Protein AF-A0A519WBT2-F1 (afdb_monomer_lite)

Secondary structure (DSSP, 8-state):
--SS--HHHHHHHHHHHHHHHHHHHHHHHHHHHHHHHHHHHHHHHHTTT---HHHHHHHHHHHHHHHHHHHHHHHGGGGTSHHHHHHHHTSSS-HHHHHHHHHIIIIIIHHHHHHHHHHHHHHHHHHH-HHHHHH--S---SSSS-HHHHHHHHHHHHHHHHHHHHH-SS-HHHHHHHHHHHHHHH-

Structure (mmCIF, N/CA/C/O backbone):
data_AF-A0A519WBT2-F1
#
_entry.id   AF-A0A519WBT2-F1
#
loop_
_atom_site.group_PDB
_atom_site.id
_atom_site.type_symbol
_atom_site.label_atom_id
_atom_site.label_alt_id
_atom_site.label_comp_id
_atom_site.label_asym_id
_atom_site.label_entity_id
_atom_site.label_seq_id
_atom_site.pdbx_PDB_ins_code
_atom_site.Cartn_x
_atom_site.Cartn_y
_atom_site.Cartn_z
_atom_site.occupancy
_atom_site.B_iso_or_equiv
_atom_site.auth_seq_id
_atom_site.auth_comp_id
_atom_site.auth_asym_id
_atom_site.auth_atom_id
_atom_site.pdbx_PDB_model_num
ATOM 1 N N . MET A 1 1 ? -21.262 13.613 25.795 1.00 47.75 1 MET A N 1
ATOM 2 C CA . MET A 1 1 ? -20.120 12.669 25.827 1.00 47.75 1 MET A CA 1
ATOM 3 C C . MET A 1 1 ? -19.983 12.023 24.457 1.00 47.75 1 MET A C 1
ATOM 5 O O . MET A 1 1 ? -20.901 11.330 24.039 1.00 47.75 1 MET A O 1
ATOM 9 N N . ASN A 1 2 ? -18.891 12.284 23.730 1.00 55.78 2 ASN A N 1
ATOM 10 C CA . ASN A 1 2 ? -18.659 11.648 22.429 1.00 55.78 2 ASN A CA 1
ATOM 11 C C . ASN A 1 2 ? -18.208 10.194 22.631 1.00 55.78 2 ASN A C 1
ATOM 13 O O . ASN A 1 2 ? -17.032 9.909 22.859 1.00 55.78 2 ASN A O 1
ATOM 17 N N . ASN A 1 3 ? -19.159 9.266 22.551 1.00 73.12 3 ASN A N 1
ATOM 18 C CA . ASN A 1 3 ? -18.886 7.833 22.690 1.00 73.12 3 ASN A CA 1
ATOM 19 C C . ASN A 1 3 ? -18.328 7.205 21.402 1.00 73.12 3 ASN A C 1
ATOM 21 O O . ASN A 1 3 ? -17.732 6.134 21.456 1.00 73.12 3 ASN A O 1
ATOM 25 N N . VAL A 1 4 ? -18.475 7.878 20.256 1.00 77.38 4 VAL A N 1
ATOM 26 C CA . VAL A 1 4 ? -18.082 7.335 18.945 1.00 77.38 4 VAL A CA 1
ATOM 27 C C . VAL A 1 4 ? -16.622 7.643 18.613 1.00 77.38 4 VAL A C 1
ATOM 29 O O . VAL A 1 4 ? -15.870 6.736 18.258 1.00 77.38 4 VAL A O 1
ATOM 32 N N . PHE A 1 5 ? -16.200 8.900 18.764 1.00 85.00 5 PHE A N 1
ATOM 33 C CA . PHE A 1 5 ? -14.859 9.341 18.390 1.00 85.00 5 PHE A CA 1
ATOM 34 C C . PHE A 1 5 ? -14.342 10.444 19.309 1.00 85.00 5 PHE A C 1
ATOM 36 O O . PHE A 1 5 ? -15.032 11.425 19.593 1.00 85.00 5 PHE A O 1
ATOM 43 N N . SER A 1 6 ? -13.089 10.306 19.724 1.00 88.25 6 SER A N 1
ATOM 44 C CA . SER A 1 6 ? -12.326 11.360 20.372 1.00 88.25 6 SER A CA 1
ATOM 45 C C . SER A 1 6 ? -10.906 11.390 19.817 1.00 88.25 6 SER A C 1
ATOM 47 O O . SER A 1 6 ? -10.205 10.376 19.796 1.00 88.25 6 SER A O 1
ATOM 49 N N . LEU A 1 7 ? -10.457 12.577 19.411 1.00 86.31 7 LEU A N 1
ATOM 50 C CA . LEU A 1 7 ? -9.141 12.739 18.799 1.00 86.31 7 LEU A CA 1
ATOM 51 C C . LEU A 1 7 ? -8.012 12.337 19.759 1.00 86.31 7 LEU A C 1
ATOM 53 O O . LEU A 1 7 ? -7.062 11.685 19.346 1.00 86.31 7 LEU A O 1
ATOM 57 N N . ARG A 1 8 ? -8.146 12.656 21.054 1.00 88.25 8 ARG A N 1
ATOM 58 C CA . ARG A 1 8 ? -7.140 12.333 22.078 1.00 88.25 8 ARG A CA 1
ATOM 59 C C . ARG A 1 8 ? -6.951 10.825 22.276 1.00 88.25 8 ARG A C 1
ATOM 61 O O . ARG A 1 8 ? -5.812 10.375 22.326 1.00 88.25 8 ARG A O 1
ATOM 68 N N . ARG A 1 9 ? -8.034 10.040 22.385 1.00 88.12 9 ARG A N 1
ATOM 69 C CA . ARG A 1 9 ? -7.911 8.573 22.511 1.00 88.12 9 ARG A CA 1
ATOM 70 C C . ARG A 1 9 ? -7.393 7.964 21.218 1.00 88.12 9 ARG A C 1
ATOM 72 O O . ARG A 1 9 ? -6.546 7.079 21.261 1.00 88.12 9 ARG A O 1
ATOM 79 N N . PHE A 1 10 ? -7.868 8.468 20.080 1.00 89.69 10 PHE A N 1
ATOM 80 C CA . PHE A 1 10 ? -7.428 8.008 18.772 1.00 89.69 10 PHE A CA 1
ATOM 81 C C . PHE A 1 10 ? -5.919 8.204 18.565 1.00 89.69 10 PHE A C 1
ATOM 83 O O . PHE A 1 10 ? -5.243 7.260 18.172 1.00 89.69 10 PHE A O 1
ATOM 90 N N . THR A 1 11 ? -5.363 9.382 18.866 1.00 89.94 11 THR A N 1
ATOM 91 C CA . THR A 1 11 ? -3.921 9.630 18.693 1.00 89.94 11 THR A CA 1
ATOM 92 C C . THR A 1 11 ? -3.078 8.783 19.641 1.00 89.94 11 THR A C 1
ATOM 94 O O . THR A 1 11 ? -2.072 8.220 19.217 1.00 89.94 11 THR A O 1
ATOM 97 N N . GLN A 1 12 ? -3.509 8.618 20.895 1.00 90.56 12 GLN A N 1
ATOM 98 C CA . GLN A 1 12 ? -2.850 7.722 21.850 1.00 90.56 12 GLN A CA 1
ATOM 99 C C . GLN A 1 12 ? -2.864 6.266 21.367 1.00 90.56 12 GLN A C 1
ATOM 101 O O . GLN A 1 12 ? -1.834 5.592 21.413 1.00 90.56 12 GLN A O 1
ATOM 106 N N . LEU A 1 13 ? -4.007 5.795 20.858 1.00 89.88 13 LEU A N 1
ATOM 107 C CA . LEU A 1 13 ? -4.144 4.460 20.281 1.00 89.88 13 LEU A CA 1
ATOM 108 C C . LEU A 1 13 ? -3.258 4.294 19.044 1.00 89.88 13 LEU A C 1
ATOM 110 O O . LEU A 1 13 ? -2.578 3.279 18.922 1.00 89.88 13 LEU A O 1
ATOM 114 N N . PHE A 1 14 ? -3.243 5.288 18.152 1.00 90.50 14 PHE A N 1
ATOM 115 C CA . PHE A 1 14 ? -2.423 5.283 16.946 1.00 90.50 14 PHE A CA 1
ATOM 116 C C . PHE A 1 14 ? -0.943 5.150 17.306 1.00 90.50 14 PHE A C 1
ATOM 118 O O . PHE A 1 14 ? -0.317 4.191 16.873 1.00 90.50 14 PHE A O 1
ATOM 125 N N . VAL A 1 15 ? -0.418 6.025 18.173 1.00 91.56 15 VAL A N 1
ATOM 126 C CA . VAL A 1 15 ? 0.988 5.995 18.614 1.00 91.56 15 VAL A CA 1
ATOM 127 C C . VAL A 1 15 ? 1.328 4.679 19.310 1.00 91.56 15 VAL A C 1
ATOM 129 O O . VAL A 1 15 ? 2.355 4.072 19.010 1.00 91.56 15 VAL A O 1
ATOM 132 N N . SER A 1 16 ? 0.464 4.199 20.207 1.00 89.56 16 SER A N 1
ATOM 133 C CA . SER A 1 16 ? 0.666 2.917 20.890 1.00 89.56 16 SER A CA 1
ATOM 134 C C . SER A 1 16 ? 0.745 1.755 19.894 1.00 89.56 16 SER A C 1
ATOM 136 O O . SER A 1 16 ? 1.665 0.938 19.962 1.00 89.56 16 SER A O 1
ATOM 138 N N . HIS A 1 17 ? -0.165 1.719 18.919 1.00 89.06 17 HIS A N 1
ATOM 139 C CA . HIS A 1 17 ? -0.174 0.712 17.865 1.00 89.06 17 HIS A CA 1
ATOM 140 C C . HIS A 1 17 ? 1.072 0.799 16.971 1.00 89.06 17 HIS A C 1
ATOM 142 O O . HIS A 1 17 ? 1.648 -0.240 16.634 1.00 89.06 17 HIS A O 1
ATOM 148 N N . SER A 1 18 ? 1.525 2.014 16.631 1.00 88.75 18 SER A N 1
ATOM 149 C CA . SER A 1 18 ? 2.771 2.246 15.892 1.00 88.75 18 SER A CA 1
ATOM 150 C C . SER A 1 18 ? 3.968 1.672 16.644 1.00 88.75 18 SER A C 1
ATOM 152 O O . SER A 1 18 ? 4.707 0.861 16.096 1.00 88.75 18 SER A O 1
ATOM 154 N N . VAL A 1 19 ? 4.149 2.057 17.909 1.00 89.56 19 VAL A N 1
ATOM 155 C CA . VAL A 1 19 ? 5.307 1.667 18.728 1.00 89.56 19 VAL A CA 1
ATOM 156 C C . VAL A 1 19 ? 5.316 0.164 19.010 1.00 89.56 19 VAL A C 1
ATOM 158 O O . VAL A 1 19 ? 6.382 -0.444 19.061 1.00 89.56 19 VAL A O 1
ATOM 161 N N . ALA A 1 20 ? 4.149 -0.467 19.129 1.00 87.50 20 ALA A N 1
ATOM 162 C CA . ALA A 1 20 ? 4.065 -1.911 19.311 1.00 87.50 20 ALA A CA 1
ATOM 163 C C . ALA A 1 20 ? 4.457 -2.701 18.046 1.00 87.50 20 ALA A C 1
ATOM 165 O O . ALA A 1 20 ? 5.060 -3.767 18.155 1.00 87.50 20 ALA A O 1
ATOM 166 N N . ASN A 1 21 ? 4.136 -2.193 16.848 1.00 87.62 21 ASN A N 1
ATOM 167 C CA . ASN A 1 21 ? 4.229 -2.967 15.602 1.00 87.62 21 ASN A CA 1
ATOM 168 C C . ASN A 1 21 ? 5.267 -2.450 14.589 1.00 87.62 21 ASN A C 1
ATOM 170 O O . ASN A 1 21 ? 5.466 -3.091 13.556 1.00 87.62 21 ASN A O 1
ATOM 174 N N . TYR A 1 22 ? 5.970 -1.342 14.862 1.00 88.38 22 TYR A N 1
ATOM 175 C CA . TYR A 1 22 ? 6.875 -0.720 13.882 1.00 88.38 22 TYR A CA 1
ATOM 176 C C . TYR A 1 22 ? 7.950 -1.681 13.357 1.00 88.38 22 TYR A C 1
ATOM 178 O O . TYR A 1 22 ? 8.231 -1.673 12.163 1.00 88.38 22 TYR A O 1
ATOM 186 N N . ARG A 1 23 ? 8.521 -2.547 14.212 1.00 88.31 23 ARG A N 1
ATOM 187 C CA . ARG A 1 23 ? 9.545 -3.524 13.794 1.00 88.31 23 ARG A CA 1
ATOM 188 C C . ARG A 1 23 ? 8.994 -4.505 12.770 1.00 88.31 23 ARG A C 1
ATOM 190 O O . ARG A 1 23 ? 9.627 -4.741 11.748 1.00 88.31 23 ARG A O 1
ATOM 197 N N . MET A 1 24 ? 7.800 -5.036 13.027 1.00 87.44 24 MET A N 1
ATOM 198 C CA . MET A 1 24 ? 7.126 -5.957 12.115 1.00 87.44 24 MET A CA 1
ATOM 199 C C . MET A 1 24 ? 6.799 -5.268 10.786 1.00 87.44 24 MET A C 1
ATOM 201 O O . MET A 1 24 ? 7.000 -5.861 9.727 1.00 87.44 24 MET A O 1
ATOM 205 N N . TYR A 1 25 ? 6.338 -4.015 10.826 1.00 89.62 25 TYR A N 1
ATOM 206 C CA . TYR A 1 25 ? 6.032 -3.245 9.619 1.00 89.62 25 TYR A CA 1
ATOM 207 C C . TYR A 1 25 ? 7.274 -2.926 8.798 1.00 89.62 25 TYR A C 1
ATOM 209 O O . TYR A 1 25 ? 7.251 -3.128 7.588 1.00 89.62 25 TYR A O 1
ATOM 217 N N . LEU A 1 26 ? 8.369 -2.516 9.439 1.00 89.44 26 LEU A N 1
ATOM 218 C CA . LEU A 1 26 ? 9.639 -2.277 8.760 1.00 89.44 26 LEU A CA 1
ATOM 219 C C . LEU A 1 26 ? 10.191 -3.559 8.138 1.00 89.44 26 LEU A C 1
ATOM 221 O O . LEU A 1 26 ? 10.539 -3.546 6.966 1.00 89.44 26 LEU A O 1
ATOM 225 N N . MET A 1 27 ? 10.198 -4.678 8.869 1.00 89.75 27 MET A N 1
ATOM 226 C CA . MET A 1 27 ? 10.636 -5.970 8.325 1.00 89.75 27 MET A CA 1
ATOM 227 C C . MET A 1 27 ? 9.793 -6.389 7.117 1.00 89.75 27 MET A C 1
ATOM 229 O O . MET A 1 27 ? 10.339 -6.748 6.077 1.00 89.75 27 MET A O 1
ATOM 233 N N . SER A 1 28 ? 8.465 -6.294 7.228 1.00 89.12 28 SER A N 1
ATOM 234 C CA . SER A 1 28 ? 7.547 -6.648 6.136 1.00 89.12 28 SER A CA 1
ATOM 235 C C . SER A 1 28 ? 7.756 -5.751 4.915 1.00 89.12 28 SER A C 1
ATOM 237 O O . SER A 1 28 ? 7.779 -6.235 3.785 1.00 89.12 28 SER A O 1
ATOM 239 N N . PHE A 1 29 ? 7.956 -4.450 5.139 1.00 91.00 29 PHE A N 1
ATOM 240 C CA . PHE A 1 29 ? 8.248 -3.488 4.084 1.00 91.00 29 PHE A CA 1
ATOM 241 C C . PHE A 1 29 ? 9.596 -3.773 3.412 1.00 91.00 29 PHE A C 1
ATOM 243 O O . PHE A 1 29 ? 9.663 -3.811 2.187 1.00 91.00 29 PHE A O 1
ATOM 250 N N . SER A 1 30 ? 10.652 -4.049 4.181 1.00 92.25 30 SER A N 1
ATOM 251 C CA . SER A 1 30 ? 11.969 -4.411 3.648 1.00 92.25 30 SER A CA 1
ATOM 252 C C . SER A 1 30 ? 11.922 -5.684 2.805 1.00 92.25 30 SER A C 1
ATOM 254 O O . SER A 1 30 ? 12.518 -5.718 1.733 1.00 92.25 30 SER A O 1
ATOM 256 N N . VAL A 1 31 ? 11.182 -6.708 3.242 1.00 93.69 31 VAL A N 1
ATOM 257 C CA . VAL A 1 31 ? 10.988 -7.939 2.458 1.00 93.69 31 VAL A CA 1
ATOM 258 C C . VAL A 1 31 ? 10.249 -7.638 1.154 1.00 93.69 31 VAL A C 1
ATOM 260 O O . VAL A 1 31 ? 10.688 -8.080 0.095 1.00 93.69 31 VAL A O 1
ATOM 263 N N . LEU A 1 32 ? 9.174 -6.845 1.202 1.00 93.44 32 LEU A N 1
ATOM 264 C CA . LEU A 1 32 ? 8.422 -6.451 0.008 1.00 93.44 32 LEU A CA 1
ATOM 265 C C . LEU A 1 32 ? 9.298 -5.676 -0.990 1.00 93.44 32 LEU A C 1
ATOM 267 O O . LEU A 1 32 ? 9.274 -5.972 -2.183 1.00 93.44 32 LEU A O 1
ATOM 271 N N . MET A 1 33 ? 10.096 -4.720 -0.504 1.00 95.00 33 MET A N 1
ATOM 272 C CA . MET A 1 33 ? 11.044 -3.964 -1.327 1.00 95.00 33 MET A CA 1
ATOM 273 C C . MET A 1 33 ? 12.153 -4.857 -1.891 1.00 95.00 33 MET A C 1
ATOM 275 O O . MET A 1 33 ? 12.522 -4.702 -3.050 1.00 95.00 33 MET A O 1
ATOM 279 N N . GL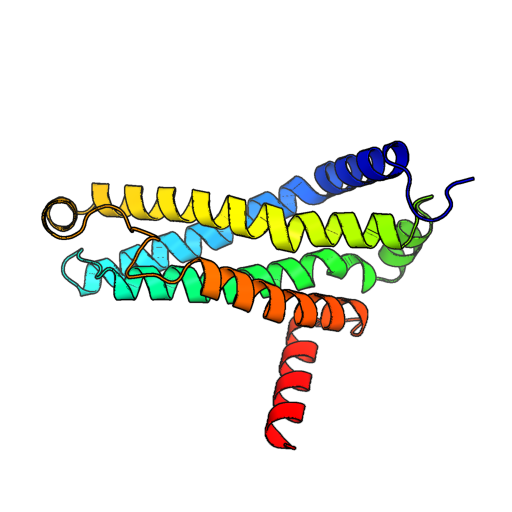Y A 1 34 ? 12.650 -5.822 -1.114 1.00 93.50 34 GLY A N 1
ATOM 280 C CA . GLY A 1 34 ? 13.639 -6.796 -1.575 1.00 93.50 34 GLY A CA 1
ATOM 281 C C . GLY A 1 34 ? 13.103 -7.683 -2.699 1.00 93.50 34 GLY A C 1
ATOM 282 O O . GLY A 1 34 ? 13.768 -7.844 -3.719 1.00 93.50 34 GLY A O 1
ATOM 283 N N . ILE A 1 35 ? 11.877 -8.199 -2.556 1.00 94.38 35 ILE A N 1
ATOM 284 C CA . ILE A 1 35 ? 11.201 -8.980 -3.604 1.00 94.38 35 ILE A CA 1
ATOM 285 C C . ILE A 1 35 ? 10.998 -8.129 -4.862 1.00 94.38 35 ILE A C 1
ATOM 287 O O . ILE A 1 35 ? 11.275 -8.600 -5.964 1.00 94.38 35 ILE A O 1
ATOM 291 N N . LEU A 1 36 ? 10.554 -6.877 -4.705 1.00 94.19 36 LEU A N 1
ATOM 292 C CA . LEU A 1 36 ? 10.387 -5.940 -5.816 1.00 94.19 36 LEU A CA 1
ATOM 293 C C . LEU A 1 36 ? 11.717 -5.701 -6.547 1.00 94.19 36 LEU A C 1
ATOM 295 O O . LEU A 1 36 ? 11.780 -5.864 -7.763 1.00 94.19 36 LEU A O 1
ATOM 299 N N . PHE A 1 37 ? 12.778 -5.363 -5.810 1.00 93.81 37 PHE A N 1
ATOM 300 C CA . PHE A 1 37 ? 14.103 -5.091 -6.364 1.00 93.81 37 PHE A CA 1
ATOM 301 C C . PHE A 1 37 ? 14.666 -6.306 -7.105 1.00 93.81 37 PHE A C 1
ATOM 303 O O . PHE A 1 37 ? 15.029 -6.200 -8.274 1.00 93.81 37 PHE A O 1
ATOM 310 N N . LEU A 1 38 ? 14.681 -7.479 -6.465 1.00 93.94 38 LEU A N 1
ATOM 311 C CA . LEU A 1 38 ? 15.193 -8.705 -7.079 1.00 93.94 38 LEU A CA 1
ATOM 312 C C . LEU A 1 38 ? 14.368 -9.118 -8.302 1.00 93.94 38 LEU A C 1
ATOM 314 O O . LEU A 1 38 ? 14.942 -9.478 -9.329 1.00 93.94 38 LEU A O 1
ATOM 318 N N . GLY A 1 39 ? 13.037 -9.027 -8.219 1.00 92.19 39 GLY A N 1
ATOM 319 C CA . GLY A 1 39 ? 12.142 -9.350 -9.329 1.00 92.19 39 GLY A CA 1
ATOM 320 C C . GLY A 1 39 ? 12.365 -8.445 -10.539 1.00 92.19 39 GLY A C 1
ATOM 321 O O . GLY A 1 39 ? 12.441 -8.928 -11.669 1.00 92.19 39 GLY A O 1
ATOM 322 N N . MET A 1 40 ? 12.546 -7.145 -10.306 1.00 90.50 40 MET A N 1
ATOM 323 C CA . MET A 1 40 ? 12.839 -6.188 -11.368 1.00 90.50 40 MET A CA 1
ATOM 324 C C . MET A 1 40 ? 14.235 -6.378 -11.963 1.00 90.50 40 MET A C 1
ATOM 326 O O . MET A 1 40 ? 14.369 -6.400 -13.183 1.00 90.50 40 MET A O 1
ATOM 330 N N . VAL A 1 41 ? 15.270 -6.569 -11.140 1.00 90.88 41 VAL A N 1
ATOM 331 C CA . VAL A 1 41 ? 16.637 -6.825 -11.628 1.00 90.88 41 VAL A CA 1
ATOM 332 C C . VAL A 1 41 ? 16.686 -8.105 -12.463 1.00 90.88 41 VAL A C 1
ATOM 334 O O . VAL A 1 41 ? 17.297 -8.117 -13.532 1.00 90.88 41 VAL A O 1
ATOM 337 N N . TYR A 1 42 ? 16.003 -9.164 -12.023 1.00 91.38 42 TYR A N 1
ATOM 338 C CA . TYR A 1 42 ? 15.890 -10.408 -12.780 1.00 91.38 42 TYR A CA 1
ATOM 339 C C . TYR A 1 42 ? 15.159 -10.207 -14.116 1.00 91.38 42 TYR A C 1
ATOM 341 O O . TYR A 1 42 ? 15.646 -10.631 -15.160 1.00 91.38 42 TYR A O 1
ATOM 349 N N . ALA A 1 43 ? 14.025 -9.504 -14.125 1.00 89.88 43 ALA A N 1
ATOM 350 C CA . ALA A 1 43 ? 13.309 -9.214 -15.367 1.00 89.88 43 ALA A CA 1
ATOM 351 C C . ALA A 1 43 ? 14.128 -8.334 -16.329 1.00 89.88 43 ALA A C 1
ATOM 353 O O . ALA A 1 43 ? 14.079 -8.525 -17.546 1.00 89.88 43 ALA A O 1
ATOM 354 N N . ALA A 1 44 ? 14.904 -7.389 -15.794 1.00 87.88 44 ALA A N 1
ATOM 355 C CA . ALA A 1 44 ? 15.792 -6.545 -16.578 1.00 87.88 44 ALA A CA 1
ATOM 356 C C . ALA A 1 44 ? 16.946 -7.351 -17.187 1.00 87.88 44 ALA A C 1
ATOM 358 O O . ALA A 1 44 ? 17.267 -7.150 -18.357 1.00 87.88 44 ALA A O 1
ATOM 359 N N . SER A 1 45 ? 17.559 -8.278 -16.444 1.00 86.81 45 SER A N 1
ATOM 360 C CA . SER A 1 45 ? 18.721 -9.042 -16.924 1.00 86.81 45 SER A CA 1
ATOM 361 C C . SER A 1 45 ? 18.395 -9.898 -18.154 1.00 86.81 45 SER A C 1
ATOM 363 O O . SER A 1 45 ? 19.194 -9.952 -19.089 1.00 86.81 45 SER A O 1
ATOM 365 N N . LEU A 1 46 ? 17.184 -10.463 -18.217 1.00 86.94 46 LEU A N 1
ATOM 366 C CA . LEU A 1 46 ? 16.679 -11.203 -19.382 1.00 86.94 46 LEU A CA 1
ATOM 367 C C . LEU A 1 46 ? 16.517 -10.322 -20.631 1.00 86.94 46 LEU A C 1
ATOM 369 O O . LEU A 1 46 ? 16.604 -10.804 -21.756 1.00 86.94 46 LEU A O 1
ATOM 373 N N . ASN A 1 47 ? 16.322 -9.018 -20.439 1.00 82.88 47 ASN A N 1
ATOM 374 C CA . ASN A 1 47 ? 16.029 -8.047 -21.487 1.00 82.88 47 ASN A CA 1
ATOM 375 C C . ASN A 1 47 ? 17.191 -7.059 -21.695 1.00 82.88 47 ASN A C 1
ATOM 377 O O . ASN A 1 47 ? 16.974 -5.877 -21.946 1.00 82.88 47 ASN A O 1
ATOM 381 N N . LYS A 1 48 ? 18.448 -7.521 -21.572 1.00 80.88 48 LYS A N 1
ATOM 382 C CA . LYS A 1 48 ? 19.668 -6.691 -21.726 1.00 80.88 48 LYS A CA 1
ATOM 383 C C . LYS A 1 48 ? 19.683 -5.448 -20.817 1.00 80.88 48 LYS A C 1
ATOM 385 O O . LYS A 1 48 ? 20.155 -4.386 -21.221 1.00 80.88 48 LYS A O 1
ATOM 390 N N . PHE A 1 49 ? 19.181 -5.592 -19.593 1.00 78.38 49 PHE A N 1
ATOM 391 C CA . PHE A 1 49 ? 19.006 -4.524 -18.601 1.00 78.38 49 PHE A CA 1
ATOM 392 C C . PHE A 1 49 ? 18.080 -3.389 -19.052 1.00 78.38 49 PHE A C 1
ATOM 394 O O . PHE A 1 49 ? 18.226 -2.249 -18.621 1.00 78.38 49 PHE A O 1
ATOM 401 N N . TYR A 1 50 ? 17.105 -3.707 -19.902 1.00 78.44 50 TYR A N 1
ATOM 402 C CA . TYR A 1 50 ? 16.016 -2.816 -20.267 1.00 78.44 50 TYR A CA 1
ATOM 403 C C . TYR A 1 50 ? 14.694 -3.360 -19.722 1.00 78.44 50 TYR A C 1
ATOM 405 O O . TYR A 1 50 ? 14.385 -4.541 -19.849 1.00 78.44 50 TYR A O 1
ATOM 413 N N . LEU A 1 51 ? 13.896 -2.483 -19.118 1.00 81.50 51 LEU A N 1
ATOM 414 C CA . LEU A 1 51 ? 12.556 -2.797 -18.634 1.00 81.50 51 LEU A CA 1
ATOM 415 C C . LEU A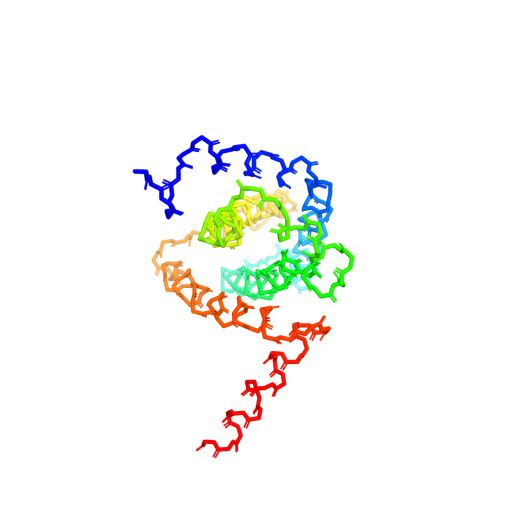 1 51 ? 11.578 -1.855 -19.318 1.00 81.50 51 LEU A C 1
ATOM 417 O O . LEU A 1 51 ? 11.658 -0.641 -19.136 1.00 81.50 51 LEU A O 1
ATOM 421 N N . SER A 1 52 ? 10.644 -2.418 -20.081 1.00 82.88 52 SER A N 1
ATOM 422 C CA . SER A 1 52 ? 9.574 -1.624 -20.676 1.00 82.88 52 SER A CA 1
ATOM 423 C C . SER A 1 52 ? 8.700 -0.998 -19.581 1.00 82.88 52 SER A C 1
ATOM 425 O O . SER A 1 52 ? 8.508 -1.592 -18.513 1.00 82.88 52 SER A O 1
ATOM 427 N N . GLY A 1 53 ? 8.109 0.169 -19.858 1.00 82.75 53 GLY A N 1
ATOM 428 C CA . GLY A 1 53 ? 7.162 0.807 -18.935 1.00 82.75 53 GLY A CA 1
ATOM 429 C C . GLY A 1 53 ? 6.010 -0.127 -18.547 1.00 82.75 53 GLY A C 1
ATOM 430 O O . GLY A 1 53 ? 5.660 -0.223 -17.376 1.00 82.75 53 GLY A O 1
ATOM 431 N N . SER A 1 54 ? 5.508 -0.923 -19.499 1.00 84.12 54 SER A N 1
ATOM 432 C CA . SER A 1 54 ? 4.450 -1.913 -19.251 1.00 84.12 54 SER A CA 1
ATOM 433 C C . SER A 1 54 ? 4.841 -2.974 -18.214 1.00 84.12 54 SER A C 1
ATOM 435 O O . SER A 1 54 ? 4.047 -3.320 -17.339 1.00 84.12 54 SER A O 1
ATOM 437 N N . THR A 1 55 ? 6.089 -3.445 -18.242 1.00 86.56 55 THR A N 1
ATOM 438 C CA . THR A 1 55 ? 6.590 -4.431 -17.282 1.00 86.56 55 THR A CA 1
ATOM 439 C C . THR A 1 55 ? 6.734 -3.809 -15.893 1.00 86.56 55 THR A C 1
ATOM 441 O O . THR A 1 55 ? 6.332 -4.419 -14.904 1.00 86.56 55 THR A O 1
ATOM 444 N N . ARG A 1 56 ? 7.224 -2.564 -15.798 1.00 87.94 56 ARG A N 1
ATOM 445 C CA . ARG A 1 56 ? 7.299 -1.828 -14.522 1.00 87.94 56 ARG A CA 1
ATOM 446 C C . ARG A 1 56 ? 5.903 -1.591 -13.925 1.00 87.94 56 ARG A C 1
ATOM 448 O O . ARG A 1 56 ? 5.695 -1.841 -12.738 1.00 87.94 56 ARG A O 1
ATOM 455 N N . HIS A 1 57 ? 4.930 -1.214 -14.760 1.00 88.62 57 HIS A N 1
ATOM 456 C CA . HIS A 1 57 ? 3.512 -1.070 -14.400 1.00 88.62 57 HIS A CA 1
ATOM 457 C C . HIS A 1 57 ? 2.923 -2.370 -13.835 1.00 88.62 57 HIS A C 1
ATOM 459 O O . HIS A 1 57 ? 2.183 -2.353 -12.845 1.00 88.62 57 HIS A O 1
ATOM 465 N N . MET A 1 58 ? 3.268 -3.504 -14.448 1.00 89.88 58 MET A N 1
ATOM 466 C CA . MET A 1 58 ? 2.829 -4.826 -14.012 1.00 89.88 58 MET A CA 1
ATOM 467 C C . MET A 1 58 ? 3.408 -5.187 -12.639 1.00 89.88 58 MET A C 1
ATOM 469 O O . MET A 1 58 ? 2.647 -5.565 -11.748 1.00 89.88 58 MET A O 1
ATOM 473 N N . PHE A 1 59 ? 4.717 -4.999 -12.430 1.00 91.62 59 PHE A N 1
ATOM 474 C CA . PHE A 1 59 ? 5.351 -5.223 -11.126 1.00 91.62 59 PHE A CA 1
ATOM 475 C C . PHE A 1 59 ? 4.738 -4.350 -10.029 1.00 91.62 59 PHE A C 1
ATOM 477 O O . PHE A 1 59 ? 4.414 -4.873 -8.963 1.00 91.62 59 PHE A O 1
ATOM 484 N N . PHE A 1 60 ? 4.520 -3.058 -10.305 1.00 91.56 60 PHE A N 1
ATOM 485 C CA . PHE A 1 60 ? 3.862 -2.142 -9.371 1.00 91.56 60 PHE A CA 1
ATOM 486 C C . PHE A 1 60 ? 2.479 -2.658 -8.961 1.00 91.56 60 PHE A C 1
ATOM 488 O O . PHE A 1 60 ? 2.165 -2.781 -7.781 1.00 91.56 60 PHE A O 1
ATOM 495 N N . THR A 1 61 ? 1.646 -2.992 -9.948 1.00 91.69 61 THR A N 1
ATOM 496 C CA . THR A 1 61 ? 0.243 -3.356 -9.713 1.00 91.69 61 THR A CA 1
ATOM 497 C C . THR A 1 61 ? 0.122 -4.676 -8.953 1.00 91.69 61 THR A C 1
ATOM 499 O O . THR A 1 61 ? -0.616 -4.758 -7.972 1.00 91.69 61 THR A O 1
ATOM 502 N N . ILE A 1 62 ? 0.869 -5.704 -9.370 1.00 91.75 62 ILE A N 1
ATOM 503 C CA . ILE A 1 62 ? 0.819 -7.031 -8.746 1.00 91.75 62 ILE A CA 1
ATOM 504 C C . ILE A 1 62 ? 1.278 -6.946 -7.291 1.00 91.75 62 ILE A C 1
ATOM 506 O O . ILE A 1 62 ? 0.574 -7.410 -6.395 1.00 91.75 62 ILE A O 1
ATOM 510 N N . LEU A 1 63 ? 2.432 -6.329 -7.030 1.00 92.94 63 LEU A N 1
ATOM 511 C CA . LEU A 1 63 ? 2.980 -6.266 -5.676 1.00 92.94 63 LEU A CA 1
ATOM 512 C C . LEU A 1 63 ? 2.189 -5.320 -4.768 1.00 92.94 63 LEU A C 1
ATOM 514 O O . LEU A 1 63 ? 2.060 -5.620 -3.583 1.00 92.94 63 LEU A O 1
ATOM 518 N N . LEU A 1 64 ? 1.594 -4.247 -5.300 1.00 92.75 64 LEU A N 1
ATOM 519 C CA . LEU A 1 64 ? 0.662 -3.412 -4.541 1.00 92.75 64 LEU A CA 1
ATOM 520 C C . LEU A 1 64 ? -0.561 -4.221 -4.087 1.00 92.75 64 LEU A C 1
ATOM 522 O O . LEU A 1 64 ? -0.921 -4.179 -2.911 1.00 92.75 64 LEU A O 1
ATOM 526 N N . PHE A 1 65 ? -1.194 -4.969 -4.996 1.00 90.25 65 PHE A N 1
ATOM 527 C CA . PHE A 1 65 ? -2.410 -5.722 -4.681 1.00 90.25 65 PHE A CA 1
ATOM 528 C C . PHE A 1 65 ? -2.128 -6.903 -3.753 1.00 90.25 65 PHE A C 1
ATOM 530 O O . PHE A 1 65 ? -2.763 -7.018 -2.706 1.00 90.25 65 PHE A O 1
ATOM 537 N N . PHE A 1 66 ? -1.152 -7.751 -4.086 1.00 88.56 66 PHE A N 1
ATOM 538 C CA . PHE A 1 66 ? -0.803 -8.901 -3.251 1.00 88.56 66 PHE A CA 1
ATOM 539 C C . PHE A 1 66 ? -0.195 -8.470 -1.917 1.00 88.56 66 PHE A C 1
ATOM 541 O O . PHE A 1 66 ? -0.641 -8.919 -0.861 1.00 88.56 66 PHE A O 1
ATOM 548 N N . GLY A 1 67 ? 0.790 -7.570 -1.948 1.00 88.88 67 GLY A N 1
ATOM 549 C CA . GLY A 1 67 ? 1.448 -7.066 -0.746 1.00 88.88 67 GLY A CA 1
ATOM 550 C C . GLY A 1 67 ? 0.475 -6.328 0.166 1.00 88.88 67 GLY A C 1
ATOM 551 O O . GLY A 1 67 ? 0.463 -6.567 1.371 1.00 88.88 67 GLY A O 1
ATOM 552 N N . GLY A 1 68 ? -0.398 -5.492 -0.397 1.00 88.38 68 GLY A N 1
ATOM 553 C CA . GLY A 1 68 ? -1.376 -4.746 0.386 1.00 88.38 68 GLY A CA 1
ATOM 554 C C . GLY A 1 68 ? -2.508 -5.613 0.936 1.00 88.38 68 GLY A C 1
ATOM 555 O O . GLY A 1 68 ? -2.917 -5.408 2.078 1.00 88.38 68 GLY A O 1
ATOM 556 N N . ALA A 1 69 ? -2.967 -6.637 0.209 1.00 86.31 69 ALA A N 1
ATOM 557 C CA . ALA A 1 69 ? -3.930 -7.604 0.741 1.00 86.31 69 ALA A CA 1
ATOM 558 C C . ALA A 1 69 ? -3.331 -8.433 1.895 1.00 86.31 69 ALA A C 1
ATOM 560 O O . ALA A 1 69 ? -3.967 -8.605 2.942 1.00 86.31 69 ALA A O 1
ATOM 561 N N . LEU A 1 70 ? -2.082 -8.892 1.752 1.00 85.56 70 LEU A N 1
ATOM 562 C CA . LEU A 1 70 ? -1.358 -9.588 2.822 1.00 85.56 70 LEU A CA 1
ATOM 563 C C . LEU A 1 70 ? -1.133 -8.680 4.036 1.00 85.56 70 LEU A C 1
ATOM 565 O O . LEU A 1 70 ? -1.382 -9.091 5.167 1.00 85.56 70 LEU A O 1
ATOM 569 N N . PHE A 1 71 ? -0.739 -7.427 3.817 1.00 88.00 71 PHE A N 1
ATOM 570 C CA . PHE A 1 71 ? -0.547 -6.458 4.893 1.00 88.00 71 PHE A CA 1
ATOM 571 C C . PHE A 1 71 ? -1.857 -6.156 5.638 1.00 88.00 71 PHE A C 1
ATOM 573 O O . PHE A 1 71 ? -1.896 -6.179 6.868 1.00 88.00 71 PHE A O 1
ATOM 580 N N . THR A 1 72 ? -2.953 -5.948 4.903 1.00 86.69 72 THR A N 1
ATOM 581 C CA . THR A 1 72 ? -4.279 -5.650 5.470 1.00 86.69 72 THR A CA 1
ATOM 582 C C . THR A 1 72 ? -4.802 -6.804 6.323 1.00 86.69 72 THR A C 1
ATOM 584 O O . THR A 1 72 ? -5.254 -6.594 7.448 1.00 86.69 72 THR A O 1
ATOM 587 N N . THR A 1 73 ? -4.687 -8.040 5.831 1.00 81.56 73 THR A N 1
ATOM 588 C CA . THR A 1 73 ? -5.066 -9.230 6.612 1.00 81.56 73 THR A CA 1
ATOM 589 C C . THR A 1 73 ? -4.137 -9.459 7.809 1.00 81.56 73 THR A C 1
ATOM 591 O O . THR A 1 73 ? -4.591 -9.896 8.868 1.00 81.56 73 THR A O 1
ATOM 594 N N . GLY A 1 74 ? -2.855 -9.110 7.678 1.00 79.88 74 GLY A N 1
ATOM 595 C CA . GLY A 1 74 ? -1.861 -9.168 8.747 1.00 79.88 74 GLY A CA 1
ATOM 596 C C . GLY A 1 74 ? -2.127 -8.190 9.894 1.00 79.88 74 GLY A C 1
ATOM 597 O O . GLY A 1 74 ? -1.933 -8.562 11.052 1.00 79.88 74 GLY A O 1
ATOM 598 N N . ILE A 1 75 ? -2.635 -6.983 9.615 1.00 82.81 75 ILE A N 1
ATOM 599 C CA . ILE A 1 75 ? -2.948 -5.983 10.652 1.00 82.81 75 ILE A CA 1
ATOM 600 C C . ILE A 1 75 ? -3.937 -6.533 11.679 1.00 82.81 75 ILE A C 1
ATOM 602 O O . ILE A 1 75 ? -3.725 -6.340 12.870 1.00 82.81 75 ILE A O 1
ATOM 606 N N . PHE A 1 76 ? -4.957 -7.280 11.257 1.00 75.75 76 PHE A N 1
ATOM 607 C CA . PHE A 1 76 ? -5.957 -7.863 12.158 1.00 75.75 76 PHE A CA 1
ATOM 608 C C . PHE A 1 76 ? -5.595 -9.260 12.680 1.00 75.75 76 PHE A C 1
ATOM 610 O O . PHE A 1 76 ? -6.368 -9.851 13.431 1.00 75.75 76 PHE A O 1
ATOM 617 N N . SER A 1 77 ? -4.413 -9.792 12.355 1.00 74.06 77 SER A N 1
ATOM 618 C CA . SER A 1 77 ? -3.995 -11.139 12.784 1.00 74.06 77 SER A CA 1
ATOM 619 C C . SER A 1 77 ? -3.989 -11.326 14.309 1.00 74.06 77 SER A C 1
ATOM 621 O O . SER A 1 77 ? -4.222 -12.428 14.808 1.00 74.06 77 SER A O 1
ATOM 623 N N . HIS A 1 78 ? -3.792 -10.245 15.070 1.00 73.19 78 HIS A N 1
ATOM 624 C CA . HIS A 1 78 ? -3.848 -10.256 16.532 1.00 73.19 78 HIS A CA 1
ATOM 625 C C . HIS A 1 78 ? -5.256 -10.537 17.089 1.00 73.19 78 HIS A C 1
ATOM 627 O O . HIS A 1 78 ? -5.363 -11.005 18.220 1.00 73.19 78 HIS A O 1
ATOM 633 N N . LEU A 1 79 ? -6.322 -10.319 16.308 1.00 73.25 79 LEU A N 1
ATOM 634 C CA . LEU A 1 79 ? -7.695 -10.680 16.685 1.00 73.25 79 LEU A CA 1
ATOM 635 C C . LEU A 1 79 ? -7.955 -12.193 16.602 1.00 73.25 79 LEU A C 1
ATOM 637 O O . LEU A 1 79 ? -8.883 -12.693 17.235 1.00 73.25 79 LEU A O 1
ATOM 641 N N . GLY A 1 80 ? -7.135 -12.939 15.855 1.00 70.44 80 GLY A N 1
ATOM 642 C CA . GLY A 1 80 ? -7.241 -14.397 15.758 1.00 70.44 80 GLY A CA 1
ATOM 643 C C . GLY A 1 80 ? -6.763 -15.141 17.012 1.00 70.44 80 GLY A C 1
ATOM 644 O O . GLY A 1 80 ? -7.218 -16.253 17.297 1.00 70.44 80 GLY A O 1
ATOM 645 N N . ASP A 1 81 ? -5.869 -14.528 17.793 1.00 78.62 81 ASP A N 1
ATOM 646 C CA . ASP A 1 81 ? -5.374 -15.067 19.061 1.00 78.62 81 ASP A CA 1
ATOM 647 C C . ASP A 1 81 ? -6.245 -14.569 20.218 1.00 78.62 81 ASP A C 1
ATOM 649 O O . ASP A 1 81 ? -6.257 -13.380 20.531 1.00 78.62 81 ASP A O 1
ATOM 653 N N . LYS A 1 82 ? -6.940 -15.491 20.899 1.00 77.44 82 LYS A N 1
ATOM 654 C CA . LYS A 1 82 ? -7.852 -15.166 22.008 1.00 77.44 82 LYS A CA 1
ATOM 655 C C . LYS A 1 82 ? -7.202 -14.269 23.066 1.00 77.44 82 LYS A C 1
ATOM 657 O O . LYS A 1 82 ? -7.861 -13.360 23.556 1.00 77.44 82 LYS A O 1
ATOM 662 N N . ARG A 1 83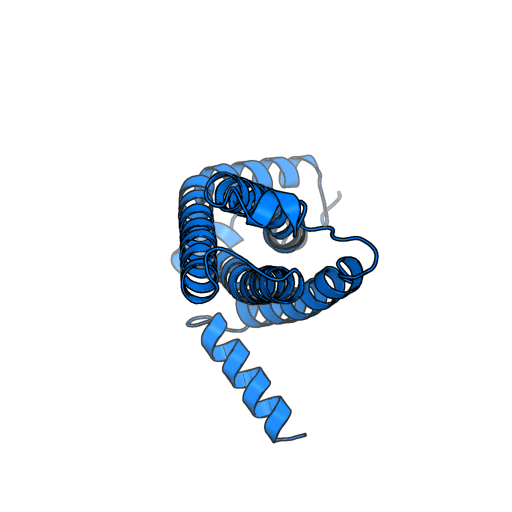 ? -5.933 -14.499 23.427 1.00 80.88 83 ARG A N 1
ATOM 663 C CA . ARG A 1 83 ? -5.271 -13.726 24.494 1.00 80.88 83 ARG A CA 1
ATOM 6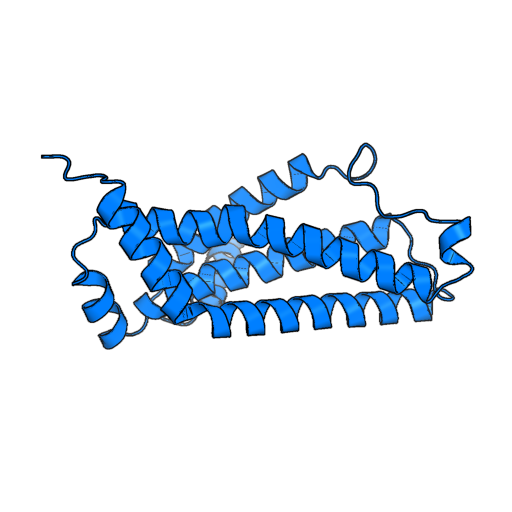64 C C . ARG A 1 83 ? -5.009 -12.287 24.055 1.00 80.88 83 ARG A C 1
ATOM 666 O O . ARG A 1 83 ? -5.311 -11.352 24.793 1.00 80.88 83 ARG A O 1
ATOM 673 N N . LYS A 1 84 ? -4.499 -12.111 22.833 1.00 81.56 84 LYS A N 1
ATOM 674 C CA . LYS A 1 84 ? -4.225 -10.789 22.246 1.00 81.56 84 LYS A CA 1
ATOM 675 C C . LYS A 1 84 ? -5.515 -10.036 21.931 1.00 81.56 84 LYS A C 1
ATOM 677 O O . LYS A 1 84 ? -5.590 -8.839 22.186 1.00 81.56 84 LYS A O 1
ATOM 682 N N . ALA A 1 85 ? -6.541 -10.742 21.462 1.00 80.69 85 ALA A N 1
ATOM 683 C CA . ALA A 1 85 ? -7.859 -10.185 21.201 1.00 80.69 85 ALA A CA 1
ATOM 684 C C . ALA A 1 85 ? -8.508 -9.641 22.481 1.00 80.69 85 ALA A C 1
ATOM 686 O O . ALA A 1 85 ? -8.986 -8.513 22.470 1.00 80.69 85 ALA A O 1
ATOM 687 N N . ILE A 1 86 ? -8.475 -10.384 23.596 1.00 82.25 86 ILE A N 1
ATOM 688 C CA . ILE A 1 86 ? -9.022 -9.908 24.880 1.00 82.25 86 ILE A CA 1
ATOM 689 C C . ILE A 1 86 ? -8.295 -8.635 25.331 1.00 82.25 86 ILE A C 1
ATOM 691 O O . ILE A 1 86 ? -8.947 -7.633 25.614 1.00 82.25 86 ILE A O 1
ATOM 695 N N . ALA A 1 87 ? -6.958 -8.632 25.322 1.00 84.12 87 ALA A N 1
ATOM 696 C CA . ALA A 1 87 ? -6.174 -7.449 25.683 1.00 84.12 87 ALA A CA 1
ATOM 697 C C . ALA A 1 87 ? -6.490 -6.238 24.783 1.00 84.12 87 ALA A C 1
ATOM 699 O O . ALA A 1 87 ? -6.679 -5.129 25.275 1.00 84.12 87 ALA A O 1
ATOM 700 N N . TYR A 1 88 ? -6.613 -6.456 23.471 1.00 83.25 88 TYR A N 1
ATOM 701 C CA . TYR A 1 88 ? -6.944 -5.411 22.503 1.00 83.25 88 TYR A CA 1
ATOM 702 C C . TYR A 1 88 ? -8.373 -4.872 22.672 1.00 83.25 88 TYR A C 1
ATOM 704 O O . TYR A 1 88 ? -8.618 -3.669 22.556 1.00 83.25 88 TYR A O 1
ATOM 712 N N . LEU A 1 89 ? -9.338 -5.740 22.977 1.00 83.62 89 LEU A N 1
ATOM 713 C CA . LEU A 1 89 ? -10.728 -5.351 23.208 1.00 83.62 89 LEU A CA 1
ATOM 714 C C . LEU A 1 89 ? -10.899 -4.581 24.523 1.00 83.62 89 LEU A C 1
ATOM 716 O O . LEU A 1 89 ? -11.693 -3.645 24.547 1.00 83.62 89 LEU A O 1
ATOM 720 N N . MET A 1 90 ? -10.100 -4.888 25.552 1.00 86.25 90 MET A N 1
ATOM 721 C CA . MET A 1 90 ? -10.093 -4.167 26.833 1.00 86.25 90 MET A CA 1
ATOM 722 C C . MET A 1 90 ? -9.489 -2.757 26.761 1.00 86.25 90 MET A C 1
ATOM 724 O O . MET A 1 90 ? -9.656 -1.981 27.700 1.00 86.25 90 MET A O 1
ATOM 728 N N . LEU A 1 91 ? -8.807 -2.392 25.667 1.00 84.19 91 LEU A N 1
ATOM 729 C CA . LEU A 1 91 ? -8.329 -1.020 25.488 1.00 84.19 91 LEU A CA 1
ATOM 730 C C . LEU A 1 91 ? -9.518 -0.042 25.507 1.00 84.19 91 LEU A C 1
ATOM 732 O O . LEU A 1 91 ? -10.471 -0.270 24.748 1.00 84.19 91 LEU A O 1
ATOM 736 N N . PRO A 1 92 ? -9.448 1.055 26.294 1.00 81.25 92 PRO A N 1
ATOM 737 C CA . PRO A 1 92 ? -10.518 2.039 26.450 1.00 81.25 92 PRO A CA 1
ATOM 738 C C . PRO A 1 92 ? -10.597 2.968 25.226 1.00 81.25 92 PRO A C 1
ATOM 740 O O . PRO A 1 92 ? -10.405 4.177 25.319 1.00 81.25 92 PRO A O 1
ATOM 743 N N . ALA A 1 93 ? -10.853 2.386 24.060 1.00 83.50 93 ALA A N 1
ATOM 744 C CA . ALA A 1 93 ? -11.044 3.059 22.783 1.00 83.50 93 ALA A CA 1
ATOM 745 C C . ALA A 1 93 ? -12.260 2.455 22.079 1.00 83.50 93 ALA A C 1
ATOM 747 O O . ALA A 1 93 ? -12.553 1.265 22.234 1.00 83.50 93 ALA A O 1
ATOM 748 N N . SER A 1 94 ? -12.972 3.269 21.304 1.00 85.94 94 SER A N 1
ATOM 749 C CA . SER A 1 94 ? -14.150 2.800 20.581 1.00 85.94 94 SER A CA 1
ATOM 750 C C . SER A 1 94 ? -13.756 1.802 19.485 1.00 85.94 94 SER A C 1
ATOM 752 O O . SER A 1 94 ? -12.650 1.841 18.939 1.00 85.94 94 SER A O 1
ATOM 754 N N . ASN A 1 95 ? -14.673 0.901 19.122 1.00 85.12 95 ASN A N 1
ATOM 755 C CA . ASN A 1 95 ? -14.450 -0.023 18.002 1.00 85.12 95 ASN A CA 1
ATOM 756 C C . ASN A 1 95 ? -14.206 0.731 16.684 1.00 85.12 95 ASN A C 1
ATOM 758 O O . ASN A 1 95 ? -13.436 0.271 15.844 1.00 85.12 95 ASN A O 1
ATOM 762 N N . PHE A 1 96 ? -14.813 1.913 16.533 1.00 85.38 96 PHE A N 1
ATOM 763 C CA . PHE A 1 96 ? -14.591 2.788 15.388 1.00 85.38 96 PHE A CA 1
ATOM 764 C C . PHE A 1 96 ? -13.166 3.352 15.365 1.00 85.38 96 PHE A C 1
ATOM 766 O O . PHE A 1 96 ? -12.503 3.265 14.338 1.00 85.38 96 PHE A O 1
ATOM 773 N N . GLU A 1 97 ? -12.654 3.857 16.494 1.00 88.31 97 GLU A N 1
ATOM 774 C CA . GLU A 1 97 ? -11.270 4.346 16.611 1.00 88.31 97 GLU A CA 1
ATOM 775 C C . GLU A 1 97 ? -10.262 3.231 16.261 1.00 88.31 97 GLU A C 1
ATOM 777 O O . GLU A 1 97 ? -9.314 3.462 15.511 1.00 88.31 97 GLU A O 1
ATOM 782 N N . LYS A 1 98 ? -10.513 2.002 16.733 1.00 87.94 98 LYS A N 1
ATOM 783 C CA . LYS A 1 98 ? -9.710 0.799 16.441 1.00 87.94 98 LYS A CA 1
ATOM 784 C C . LYS A 1 98 ? -9.694 0.446 14.950 1.00 87.94 98 LYS A C 1
ATOM 786 O O . LYS A 1 98 ? -8.622 0.239 14.377 1.00 87.94 98 LYS A O 1
ATOM 791 N N . LEU A 1 99 ? -10.866 0.432 14.311 1.00 88.00 99 LEU A N 1
ATOM 792 C CA . LEU A 1 99 ? -10.994 0.205 12.870 1.00 88.00 99 LEU A CA 1
ATOM 793 C C . LEU A 1 99 ? -10.288 1.304 12.064 1.00 88.00 99 LEU A C 1
ATOM 795 O O . LEU A 1 99 ? -9.595 1.003 11.096 1.00 88.00 99 LEU A O 1
ATOM 799 N N . LEU A 1 100 ? -10.428 2.564 12.481 1.00 89.44 100 LEU A N 1
ATOM 800 C CA . LEU A 1 100 ? -9.870 3.721 11.786 1.00 89.44 100 LEU A CA 1
ATOM 801 C C . LEU A 1 100 ? -8.334 3.702 11.791 1.00 89.44 100 LEU A C 1
ATOM 803 O O . LEU A 1 100 ? -7.725 3.990 10.763 1.00 89.44 100 LEU A O 1
ATOM 807 N N . VAL A 1 101 ? -7.698 3.281 12.894 1.00 90.62 101 VAL A N 1
ATOM 808 C CA . VAL A 1 101 ? -6.237 3.070 12.936 1.00 90.62 101 VAL A CA 1
ATOM 809 C C . VAL A 1 101 ? -5.813 2.040 11.889 1.00 90.62 101 VAL A C 1
ATOM 811 O O . VAL A 1 101 ? -4.939 2.322 11.068 1.00 90.62 101 VAL A O 1
ATOM 814 N N . ALA A 1 102 ? -6.444 0.864 11.883 1.00 88.25 102 ALA A N 1
ATOM 815 C CA . ALA A 1 102 ? -6.114 -0.190 10.930 1.00 88.25 102 ALA A CA 1
ATOM 816 C C . ALA A 1 102 ? -6.334 0.261 9.477 1.00 88.25 102 ALA A C 1
ATOM 818 O O . ALA A 1 102 ? -5.484 0.011 8.621 1.00 88.25 102 ALA A O 1
ATOM 819 N N . TRP A 1 103 ? -7.433 0.972 9.215 1.00 90.56 103 TRP A N 1
ATOM 820 C CA . TRP A 1 103 ? -7.788 1.511 7.905 1.00 90.56 103 TRP A CA 1
ATOM 821 C C . TRP A 1 103 ? -6.766 2.537 7.398 1.00 90.56 103 TRP A C 1
ATOM 823 O O . TRP A 1 103 ? -6.301 2.414 6.268 1.00 90.56 103 TRP A O 1
ATOM 833 N N . ILE A 1 104 ? -6.325 3.483 8.239 1.00 92.19 104 ILE A N 1
ATOM 834 C CA . ILE A 1 104 ? -5.277 4.454 7.872 1.00 92.19 104 ILE A CA 1
ATOM 835 C C . ILE A 1 104 ? -3.970 3.739 7.520 1.00 92.19 104 ILE A C 1
ATOM 837 O O . ILE A 1 104 ? -3.342 4.062 6.511 1.00 92.19 104 ILE A O 1
ATOM 841 N N . TYR A 1 105 ? -3.559 2.753 8.320 1.00 91.19 105 TYR A N 1
ATOM 842 C CA . TYR A 1 105 ? -2.320 2.020 8.066 1.00 91.19 105 TYR A CA 1
ATOM 843 C C . TYR A 1 105 ? -2.336 1.270 6.735 1.00 91.19 105 TYR A C 1
ATOM 845 O O . TYR A 1 105 ? -1.364 1.314 5.984 1.00 91.19 105 TYR A O 1
ATOM 853 N N . SER A 1 106 ? -3.435 0.581 6.448 1.00 91.00 106 SER A N 1
ATOM 854 C CA . SER A 1 106 ? -3.539 -0.314 5.294 1.00 91.00 106 SER A CA 1
ATOM 855 C C . SER A 1 106 ? -3.948 0.385 3.996 1.00 91.00 106 SER A C 1
ATOM 857 O O . SER A 1 106 ? -3.441 0.012 2.942 1.00 91.00 106 SER A O 1
ATOM 859 N N . LEU A 1 107 ? -4.820 1.396 4.047 1.00 90.19 107 LEU A N 1
ATOM 860 C CA . LEU A 1 107 ? -5.316 2.076 2.846 1.00 90.19 107 LEU A CA 1
ATOM 861 C C . LEU A 1 107 ? -4.551 3.358 2.505 1.00 90.19 107 LEU A C 1
ATOM 863 O O . LEU A 1 107 ? -4.509 3.734 1.341 1.00 90.19 107 LEU A O 1
ATOM 867 N N . ILE A 1 108 ? -3.956 4.044 3.484 1.00 92.31 108 ILE A N 1
ATOM 868 C CA . ILE A 1 108 ? -3.272 5.325 3.240 1.00 92.31 108 ILE A CA 1
ATOM 869 C C . ILE A 1 108 ? -1.761 5.154 3.353 1.00 92.31 108 ILE A C 1
ATOM 871 O O . ILE A 1 108 ? -1.036 5.385 2.387 1.00 92.31 108 ILE A O 1
ATOM 875 N N . ILE A 1 109 ? -1.276 4.724 4.520 1.00 93.25 109 ILE A N 1
ATOM 876 C CA . ILE A 1 109 ? 0.164 4.675 4.805 1.00 93.25 109 ILE A CA 1
ATOM 877 C C . ILE A 1 109 ? 0.861 3.634 3.923 1.00 93.25 109 ILE A C 1
ATOM 879 O O . ILE A 1 109 ? 1.896 3.935 3.332 1.00 93.25 109 ILE A O 1
ATOM 883 N N . PHE A 1 110 ? 0.296 2.430 3.801 1.00 92.56 110 PHE A N 1
ATOM 884 C CA . PHE A 1 110 ? 0.880 1.359 2.994 1.00 92.56 110 PHE A CA 1
ATOM 885 C C . PHE A 1 110 ? 1.080 1.739 1.515 1.00 92.56 110 PHE A C 1
ATOM 887 O O . PHE A 1 110 ? 2.227 1.693 1.068 1.00 92.56 110 PHE A O 1
ATOM 894 N N . PRO A 1 111 ? 0.048 2.141 0.740 1.00 92.31 111 PRO A N 1
ATOM 895 C CA . PRO A 1 111 ? 0.249 2.475 -0.670 1.00 92.31 111 PRO A CA 1
ATOM 896 C C . PRO A 1 111 ? 1.145 3.702 -0.858 1.00 92.31 111 PRO A C 1
ATOM 898 O O . PRO A 1 111 ? 1.902 3.747 -1.827 1.00 92.31 111 PRO A O 1
ATOM 901 N N . LEU A 1 112 ? 1.123 4.666 0.071 1.00 93.06 112 LEU A N 1
ATOM 902 C CA . LEU A 1 112 ? 2.023 5.818 0.034 1.00 93.06 112 LEU A CA 1
ATOM 903 C C . LEU A 1 112 ? 3.491 5.387 0.169 1.00 93.06 112 LEU A C 1
ATOM 905 O O . LEU A 1 112 ? 4.307 5.704 -0.695 1.00 93.06 112 LEU A O 1
ATOM 909 N N . LEU A 1 113 ? 3.821 4.623 1.216 1.00 94.19 113 LEU A N 1
ATOM 910 C CA . LEU A 1 113 ? 5.182 4.123 1.436 1.00 94.19 113 LEU A CA 1
ATOM 911 C C . LEU A 1 113 ? 5.630 3.172 0.327 1.00 94.19 113 LEU A C 1
ATOM 913 O O . LEU A 1 113 ? 6.780 3.232 -0.101 1.00 94.19 113 LEU A O 1
ATOM 917 N N . TYR A 1 114 ? 4.728 2.322 -0.164 1.00 94.06 114 TYR A N 1
ATOM 918 C CA . TYR A 1 114 ? 5.003 1.432 -1.285 1.00 94.06 114 TYR A CA 1
ATOM 919 C C . TYR A 1 114 ? 5.352 2.213 -2.555 1.00 94.06 114 TYR A C 1
ATOM 921 O O . TYR A 1 114 ? 6.327 1.884 -3.219 1.00 94.06 114 TYR A O 1
ATOM 929 N N . THR A 1 115 ? 4.609 3.279 -2.862 1.00 92.56 115 THR A N 1
ATOM 930 C CA . THR A 1 115 ? 4.864 4.115 -4.043 1.00 92.56 115 THR A CA 1
ATOM 931 C C . THR A 1 115 ? 6.219 4.812 -3.954 1.00 92.56 115 THR A C 1
ATOM 933 O O . THR A 1 115 ? 6.976 4.810 -4.921 1.00 92.56 115 THR A O 1
ATOM 936 N N . ILE A 1 116 ? 6.566 5.348 -2.779 1.00 93.69 116 ILE A N 1
ATOM 937 C CA . ILE A 1 116 ? 7.885 5.952 -2.537 1.00 93.69 116 ILE A CA 1
ATOM 938 C C . ILE A 1 116 ? 8.993 4.901 -2.686 1.00 93.69 116 ILE A C 1
ATOM 940 O O . ILE A 1 116 ? 9.970 5.128 -3.395 1.00 93.69 116 ILE A O 1
ATOM 944 N N . GLY A 1 117 ? 8.833 3.735 -2.056 1.00 93.94 117 GLY A N 1
ATOM 945 C CA . GLY A 1 117 ? 9.802 2.642 -2.136 1.00 93.94 117 GLY A CA 1
ATOM 946 C C . GLY A 1 117 ? 9.993 2.120 -3.561 1.00 93.94 117 GLY A C 1
ATOM 947 O O . GLY A 1 117 ? 11.118 1.861 -3.981 1.00 93.94 117 GLY A O 1
ATOM 948 N N . PHE A 1 118 ? 8.914 2.049 -4.336 1.00 93.69 118 PHE A N 1
ATOM 949 C CA . PHE A 1 118 ? 8.966 1.665 -5.739 1.00 93.69 118 PHE A CA 1
ATOM 950 C C . PHE A 1 118 ? 9.796 2.642 -6.573 1.00 93.69 118 PHE A C 1
ATOM 952 O O . PHE A 1 118 ? 10.641 2.202 -7.345 1.00 93.69 118 PHE A O 1
ATOM 959 N N . TYR A 1 119 ? 9.619 3.953 -6.388 1.00 91.56 119 TYR A N 1
ATOM 960 C CA . TYR A 1 119 ? 10.443 4.948 -7.079 1.00 91.56 119 TYR A CA 1
ATOM 961 C C . TYR A 1 119 ? 11.925 4.836 -6.729 1.00 91.56 119 TYR A C 1
ATOM 963 O O . TYR A 1 119 ? 12.772 4.995 -7.603 1.00 91.56 119 TYR A O 1
ATOM 971 N N . ILE A 1 120 ? 12.246 4.531 -5.469 1.00 93.12 120 ILE A N 1
ATOM 972 C CA . ILE A 1 120 ? 13.631 4.290 -5.048 1.00 93.12 120 ILE A CA 1
ATOM 973 C C . ILE A 1 120 ? 14.201 3.073 -5.788 1.00 93.12 120 ILE A C 1
ATOM 975 O O . ILE A 1 120 ? 15.314 3.136 -6.305 1.00 93.12 120 ILE A O 1
ATOM 979 N N . VAL A 1 121 ? 13.440 1.980 -5.880 1.00 92.44 121 VAL A N 1
ATOM 980 C CA . VAL A 1 121 ? 13.855 0.768 -6.602 1.00 92.44 121 VAL A CA 1
ATOM 981 C C . VAL A 1 121 ? 14.009 1.021 -8.107 1.00 92.44 121 VAL A C 1
ATOM 983 O O . VAL A 1 121 ? 15.004 0.587 -8.685 1.00 92.44 121 VAL A O 1
ATOM 986 N N . ASP A 1 122 ? 13.080 1.749 -8.732 1.00 89.50 122 ASP A N 1
ATOM 987 C CA . ASP A 1 122 ? 13.152 2.116 -10.155 1.00 89.50 122 ASP A CA 1
ATOM 988 C C . ASP A 1 122 ? 14.387 2.984 -10.435 1.00 89.50 122 ASP A C 1
ATOM 990 O O . ASP A 1 122 ? 15.148 2.715 -11.364 1.00 89.50 122 ASP A O 1
ATOM 994 N N . PHE A 1 123 ? 14.660 3.966 -9.569 1.00 88.50 123 PHE A N 1
ATOM 995 C CA . PHE A 1 123 ? 15.858 4.798 -9.656 1.00 88.50 123 PHE A CA 1
ATOM 996 C C . PHE A 1 123 ? 17.146 3.973 -9.531 1.00 88.50 123 PHE A C 1
ATOM 998 O O . PHE A 1 123 ? 18.049 4.114 -10.358 1.00 88.50 123 PHE A O 1
ATOM 1005 N N . LEU A 1 124 ? 17.225 3.071 -8.546 1.00 89.44 124 LEU A N 1
ATOM 1006 C CA . LEU A 1 124 ? 18.369 2.167 -8.388 1.00 89.44 124 LEU A CA 1
ATOM 1007 C C . LEU A 1 124 ? 18.575 1.310 -9.642 1.00 89.44 124 LEU A C 1
ATOM 1009 O O . LEU A 1 124 ? 19.697 1.204 -10.139 1.00 89.44 124 LEU A O 1
ATOM 1013 N N . LEU A 1 125 ? 17.503 0.759 -10.207 1.00 87.12 125 LEU A N 1
ATOM 1014 C CA . LEU A 1 125 ? 17.589 -0.038 -11.426 1.00 87.12 125 LEU A CA 1
ATOM 1015 C C . LEU A 1 125 ? 18.121 0.780 -12.610 1.00 87.12 125 LEU A C 1
ATOM 1017 O O . LEU A 1 125 ? 19.023 0.318 -13.308 1.00 87.12 125 LEU A O 1
ATOM 1021 N N . LEU A 1 126 ? 17.634 2.010 -12.793 1.00 84.62 126 LEU A N 1
ATOM 1022 C CA . LEU A 1 126 ? 18.106 2.913 -13.844 1.00 84.62 126 LEU A CA 1
ATOM 1023 C C . LEU A 1 126 ? 19.598 3.238 -13.703 1.00 84.62 126 LEU A C 1
ATOM 1025 O O . LEU A 1 126 ? 20.312 3.234 -14.705 1.00 84.62 126 LEU A O 1
ATOM 1029 N N . THR A 1 127 ? 20.092 3.451 -12.477 1.00 84.06 127 THR A N 1
ATOM 1030 C CA . THR A 1 127 ? 21.530 3.687 -12.242 1.00 84.06 127 THR A CA 1
ATOM 1031 C C . THR A 1 127 ? 22.408 2.488 -12.600 1.00 84.06 127 THR A C 1
ATOM 1033 O O . THR A 1 127 ? 23.542 2.668 -13.043 1.00 84.06 127 THR A O 1
ATOM 1036 N N . MET A 1 128 ? 21.888 1.264 -12.473 1.00 81.00 128 MET A N 1
ATOM 1037 C CA . MET A 1 128 ? 22.602 0.051 -12.881 1.00 81.00 128 MET A CA 1
ATOM 1038 C C . MET A 1 128 ? 22.641 -0.109 -14.409 1.00 81.00 128 MET A C 1
ATOM 1040 O O . MET A 1 128 ? 23.571 -0.705 -14.953 1.00 81.00 128 MET A O 1
ATOM 1044 N N . SER A 1 129 ? 21.660 0.444 -15.123 1.00 71.06 129 SER A N 1
ATOM 1045 C CA . SER A 1 129 ? 21.510 0.314 -16.571 1.00 71.06 129 SER A CA 1
ATOM 1046 C C . SER A 1 129 ? 21.774 1.636 -17.304 1.00 71.06 129 SER A C 1
ATOM 1048 O O . SER A 1 129 ? 20.842 2.363 -17.644 1.00 71.06 129 SER A O 1
ATOM 1050 N N . LYS A 1 130 ? 23.038 1.922 -17.658 1.00 64.38 130 LYS A N 1
ATOM 1051 C CA . LYS A 1 130 ? 23.402 3.121 -18.454 1.00 64.38 130 LYS A CA 1
ATOM 1052 C C . LYS A 1 130 ? 22.591 3.274 -19.755 1.00 64.38 130 LYS A C 1
ATOM 1054 O O . LYS A 1 130 ? 22.321 4.390 -20.168 1.00 64.38 130 LYS A O 1
ATOM 1059 N N . ARG A 1 131 ? 22.173 2.163 -20.382 1.00 57.81 131 ARG A N 1
ATOM 1060 C CA . ARG A 1 131 ? 21.324 2.157 -21.592 1.00 57.81 131 ARG A CA 1
ATOM 1061 C C . ARG A 1 131 ? 19.835 2.389 -21.329 1.00 57.81 131 ARG A C 1
ATOM 1063 O O . ARG A 1 131 ? 19.153 2.885 -22.218 1.00 57.81 131 ARG A O 1
ATOM 1070 N N . ALA A 1 132 ? 19.311 2.017 -20.158 1.00 57.59 132 ALA A N 1
ATOM 1071 C CA . ALA A 1 132 ? 17.886 2.211 -19.891 1.00 57.59 132 ALA A CA 1
ATOM 1072 C C . ALA A 1 132 ? 17.559 3.683 -19.630 1.00 57.59 132 ALA A C 1
ATOM 1074 O O . ALA A 1 132 ? 16.438 4.084 -19.913 1.00 57.59 132 ALA A O 1
ATOM 1075 N N . PHE A 1 133 ? 18.527 4.481 -19.162 1.00 56.91 133 PHE A N 1
ATOM 1076 C CA . PHE A 1 133 ? 18.350 5.919 -18.943 1.00 56.91 133 PHE A CA 1
ATOM 1077 C C . PHE A 1 133 ? 18.044 6.681 -20.247 1.00 56.91 133 PHE A C 1
ATOM 1079 O O . PHE A 1 133 ? 17.183 7.554 -20.247 1.00 56.91 133 PHE A O 1
ATOM 1086 N N . ASP A 1 134 ? 18.673 6.293 -21.366 1.00 55.31 134 ASP A N 1
ATOM 1087 C CA . ASP A 1 134 ? 18.477 6.934 -22.680 1.00 55.31 134 ASP A CA 1
ATOM 1088 C C . ASP A 1 134 ? 17.144 6.569 -23.355 1.00 55.31 134 ASP A C 1
ATOM 1090 O O . ASP A 1 134 ? 16.612 7.350 -24.140 1.00 55.31 134 ASP A O 1
ATOM 1094 N N . GLN A 1 135 ? 16.595 5.379 -23.084 1.00 58.28 135 GLN A N 1
ATOM 1095 C CA . GLN A 1 135 ? 15.401 4.865 -23.779 1.00 58.28 135 GLN A CA 1
ATOM 1096 C C . GLN A 1 135 ? 14.143 4.810 -22.908 1.00 58.28 135 GLN A C 1
ATOM 1098 O O . GLN A 1 135 ? 13.030 4.697 -23.419 1.00 58.28 135 GLN A O 1
ATOM 1103 N N . SER A 1 136 ? 14.298 4.846 -21.588 1.00 61.97 136 SER A N 1
ATOM 1104 C CA . SER A 1 136 ? 13.200 4.778 -20.633 1.00 61.97 136 SER A CA 1
ATOM 1105 C C . SER A 1 136 ? 13.518 5.681 -19.447 1.00 61.97 136 SER A C 1
ATOM 1107 O O . SER A 1 136 ? 14.287 5.314 -18.563 1.00 61.97 136 SER A O 1
ATOM 1109 N N . GLY A 1 137 ? 12.914 6.867 -19.419 1.00 66.88 137 GLY A N 1
ATOM 1110 C CA . GLY A 1 137 ? 12.956 7.716 -18.233 1.00 66.88 137 GLY A CA 1
ATOM 1111 C C . GLY A 1 137 ? 12.363 7.021 -16.999 1.00 66.88 137 GLY A C 1
ATOM 1112 O O . GLY A 1 137 ? 11.853 5.894 -17.067 1.00 66.88 137 GLY A O 1
ATOM 1113 N N . ILE A 1 138 ? 12.414 7.722 -15.865 1.00 71.31 138 ILE A N 1
ATOM 1114 C CA . ILE A 1 138 ? 11.742 7.311 -14.623 1.00 71.31 138 ILE A CA 1
ATOM 1115 C C . ILE A 1 138 ? 10.271 7.010 -14.925 1.00 71.31 138 ILE A C 1
ATOM 1117 O O . ILE A 1 138 ? 9.635 7.710 -15.721 1.00 71.31 138 ILE A O 1
ATOM 1121 N N . MET A 1 139 ? 9.735 5.956 -14.309 1.00 72.38 139 MET A N 1
ATOM 1122 C CA . MET A 1 139 ? 8.341 5.568 -14.499 1.00 72.38 139 MET A CA 1
ATOM 1123 C C . MET A 1 139 ? 7.382 6.739 -14.238 1.00 72.38 139 MET A C 1
ATOM 1125 O O . MET A 1 139 ? 7.435 7.384 -13.194 1.00 72.38 139 MET A O 1
ATOM 1129 N N . ASN A 1 140 ? 6.481 7.001 -15.188 1.00 75.06 140 ASN A N 1
ATOM 1130 C CA . ASN A 1 140 ? 5.511 8.087 -15.094 1.00 75.06 140 ASN A CA 1
ATOM 1131 C C . ASN A 1 140 ? 4.104 7.529 -14.828 1.00 75.06 140 ASN A C 1
ATOM 1133 O O . ASN A 1 140 ? 3.547 6.801 -15.648 1.00 75.06 140 ASN A O 1
ATOM 1137 N N . PHE A 1 141 ? 3.515 7.910 -13.692 1.00 69.12 141 PHE A N 1
ATOM 1138 C CA . PHE A 1 141 ? 2.143 7.557 -13.301 1.00 69.12 141 PHE A CA 1
ATOM 1139 C C . PHE A 1 141 ? 1.042 8.388 -13.995 1.00 69.12 141 PHE A C 1
ATOM 1141 O O . PHE A 1 141 ? -0.116 8.312 -13.590 1.00 69.12 141 PHE A O 1
ATOM 1148 N N . GLY A 1 142 ? 1.401 9.209 -14.987 1.00 65.25 142 GLY A N 1
ATOM 1149 C CA . GLY A 1 142 ? 0.504 10.086 -15.739 1.00 65.25 142 GLY A CA 1
ATOM 1150 C C . GLY A 1 142 ? -0.358 9.354 -16.774 1.00 65.25 142 GLY A C 1
ATOM 1151 O O . GLY A 1 142 ? -1.240 8.577 -16.426 1.00 65.25 142 GLY A O 1
ATOM 1152 N N . GLU A 1 143 ? -0.156 9.634 -18.065 1.00 60.91 143 GLU A N 1
ATOM 1153 C CA . GLU A 1 143 ? -1.147 9.274 -19.095 1.00 60.91 143 GLU A CA 1
ATOM 1154 C C . GLU A 1 143 ? -1.204 7.784 -19.453 1.00 60.91 143 GLU A C 1
ATOM 1156 O O . GLU A 1 143 ? -2.281 7.257 -19.728 1.00 60.91 143 GLU A O 1
ATOM 1161 N N . GLN A 1 144 ? -0.073 7.075 -19.423 1.00 65.75 144 GLN A N 1
ATOM 1162 C CA . GLN A 1 144 ? -0.043 5.660 -19.816 1.00 65.75 144 GLN A CA 1
ATOM 1163 C C . GLN A 1 144 ? -0.383 4.697 -18.675 1.00 65.75 144 GLN A C 1
ATOM 1165 O O . GLN A 1 144 ? -0.812 3.569 -18.924 1.00 65.75 144 GLN A O 1
ATOM 1170 N N . PHE A 1 145 ? -0.215 5.122 -17.422 1.00 73.69 145 PHE A N 1
ATOM 1171 C CA . PHE A 1 145 ? -0.552 4.311 -16.261 1.00 73.69 145 PHE A CA 1
ATOM 1172 C C . PHE A 1 145 ? -1.709 4.935 -15.506 1.00 73.69 145 PHE A C 1
ATOM 1174 O O . PHE A 1 145 ? -1.575 5.984 -14.888 1.00 73.69 145 PHE A O 1
ATOM 1181 N N . ARG A 1 146 ? -2.855 4.253 -15.491 1.00 81.50 146 ARG A N 1
ATOM 1182 C CA . ARG A 1 146 ? -4.060 4.719 -14.794 1.00 81.50 146 ARG A CA 1
ATOM 1183 C C . ARG A 1 146 ? -3.916 4.540 -13.277 1.00 81.50 146 ARG A C 1
ATOM 1185 O O . ARG A 1 146 ? -4.654 3.764 -12.672 1.00 81.50 146 ARG A O 1
ATOM 1192 N N . TYR A 1 147 ? -2.993 5.271 -12.652 1.00 82.19 147 TYR A N 1
ATOM 1193 C CA . TYR A 1 147 ? -2.670 5.178 -11.224 1.00 82.19 147 TYR A CA 1
ATOM 1194 C C . TYR A 1 147 ? -3.912 5.333 -10.342 1.00 82.19 147 TYR A C 1
ATOM 1196 O O . TYR A 1 147 ? -4.149 4.537 -9.435 1.00 82.19 147 TYR A O 1
ATOM 1204 N N . ARG A 1 148 ? -4.778 6.297 -10.678 1.00 83.94 148 ARG A N 1
ATOM 1205 C CA . ARG A 1 148 ? -6.064 6.494 -9.997 1.00 83.94 148 ARG A CA 1
ATOM 1206 C C . ARG A 1 148 ? -6.947 5.246 -10.057 1.00 83.94 148 ARG A C 1
ATOM 1208 O O . ARG A 1 148 ? -7.543 4.880 -9.052 1.00 83.94 148 ARG A O 1
ATOM 1215 N N . THR A 1 149 ? -7.035 4.592 -11.214 1.00 85.56 149 THR A N 1
ATOM 1216 C CA . THR A 1 149 ? -7.813 3.355 -11.367 1.00 85.56 149 THR A CA 1
ATOM 1217 C C . THR A 1 149 ? -7.209 2.230 -10.533 1.00 85.56 149 THR A C 1
ATOM 1219 O O . THR A 1 149 ? -7.950 1.532 -9.854 1.00 85.56 149 THR A O 1
ATOM 1222 N N . VAL A 1 150 ? -5.880 2.100 -10.504 1.00 86.69 150 VAL A N 1
ATOM 1223 C CA . VAL A 1 150 ? -5.189 1.094 -9.683 1.00 86.69 150 VAL A CA 1
ATOM 1224 C C . VAL A 1 150 ? -5.438 1.317 -8.189 1.00 86.69 150 VAL A C 1
ATOM 1226 O O . VAL A 1 150 ? -5.768 0.362 -7.492 1.00 86.69 150 VAL A O 1
ATOM 1229 N N . LEU A 1 151 ? -5.364 2.557 -7.693 1.00 87.25 151 LEU A N 1
ATOM 1230 C CA . LEU A 1 151 ? -5.676 2.865 -6.292 1.00 87.25 151 LEU A CA 1
ATOM 1231 C C . LEU A 1 151 ? -7.145 2.609 -5.940 1.00 87.25 151 LEU A C 1
ATOM 1233 O O . LEU A 1 151 ? -7.436 2.116 -4.852 1.00 87.25 151 LEU A O 1
ATOM 1237 N N . LEU A 1 152 ? -8.075 2.913 -6.849 1.00 88.56 152 LEU A N 1
ATOM 1238 C CA . LEU A 1 152 ? -9.489 2.596 -6.644 1.00 88.56 152 LEU A CA 1
ATOM 1239 C C . LEU A 1 152 ? -9.700 1.080 -6.577 1.00 88.56 152 LEU A C 1
ATOM 1241 O O . LEU A 1 152 ? -10.325 0.600 -5.636 1.00 88.56 152 LEU A O 1
ATOM 1245 N N . SER A 1 153 ? -9.127 0.314 -7.508 1.00 87.69 153 SER A N 1
ATOM 1246 C CA . SER A 1 153 ? -9.170 -1.153 -7.472 1.00 87.69 153 SER A CA 1
ATOM 1247 C C . SER A 1 153 ? -8.530 -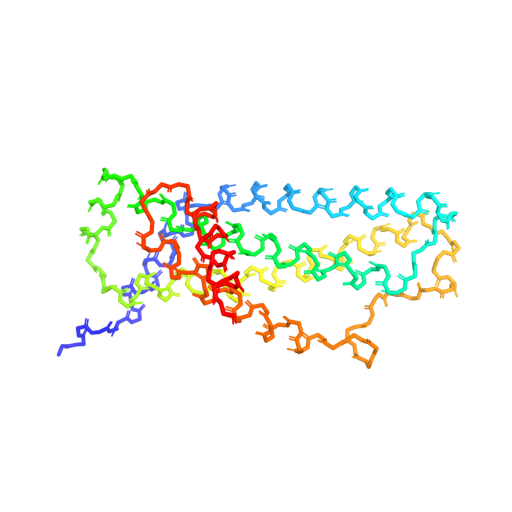1.716 -6.201 1.00 87.69 153 SER A C 1
ATOM 1249 O O . SER A 1 153 ? -9.060 -2.651 -5.602 1.00 87.69 153 SER A O 1
ATOM 1251 N N . PHE A 1 154 ? -7.433 -1.114 -5.738 1.00 89.00 154 PHE A N 1
ATOM 1252 C CA . PHE A 1 154 ? -6.818 -1.463 -4.463 1.00 89.00 154 PHE A CA 1
ATOM 1253 C C . PHE A 1 154 ? -7.778 -1.242 -3.288 1.00 89.00 154 PHE A C 1
ATOM 1255 O O . PHE A 1 154 ? -7.905 -2.124 -2.445 1.00 89.00 154 PHE A O 1
ATOM 1262 N N . ALA A 1 155 ? -8.504 -0.121 -3.251 1.00 88.62 155 ALA A N 1
ATOM 1263 C CA . ALA A 1 155 ? -9.486 0.162 -2.203 1.00 88.62 155 ALA A CA 1
ATOM 1264 C C . ALA A 1 155 ? -10.646 -0.854 -2.174 1.00 88.62 155 ALA A C 1
ATOM 1266 O O . ALA A 1 155 ? -11.126 -1.228 -1.099 1.00 88.62 155 ALA A O 1
ATOM 1267 N N . TRP A 1 156 ? -11.059 -1.357 -3.342 1.00 87.44 156 TRP A N 1
ATOM 1268 C CA . TRP A 1 156 ? -12.031 -2.450 -3.444 1.00 87.44 156 TRP A CA 1
ATOM 1269 C C . TRP A 1 156 ? -11.491 -3.753 -2.845 1.00 87.44 156 TRP A C 1
ATOM 1271 O O . TRP A 1 156 ? -12.130 -4.339 -1.970 1.00 87.44 156 TRP A O 1
ATOM 1281 N N . ILE A 1 157 ? -10.291 -4.179 -3.254 1.00 84.00 157 ILE A N 1
ATOM 1282 C CA . ILE A 1 157 ? -9.635 -5.388 -2.722 1.00 84.00 157 ILE A CA 1
ATOM 1283 C C . ILE A 1 157 ? -9.415 -5.265 -1.209 1.00 84.00 157 ILE A C 1
ATOM 1285 O O . ILE A 1 157 ? -9.653 -6.207 -0.455 1.00 84.00 157 ILE A O 1
ATOM 1289 N N . HIS A 1 158 ? -8.995 -4.087 -0.757 1.00 88.19 158 HIS A N 1
ATOM 1290 C CA . HIS A 1 158 ? -8.772 -3.764 0.646 1.00 88.19 158 HIS A CA 1
ATOM 1291 C C . HIS A 1 158 ? -10.039 -3.929 1.491 1.00 88.19 158 HIS A C 1
ATOM 1293 O O . HIS A 1 158 ? -9.987 -4.553 2.550 1.00 88.19 158 HIS A O 1
ATOM 1299 N N . SER A 1 159 ? -11.185 -3.465 0.991 1.00 86.25 159 SER A N 1
ATOM 1300 C CA . SER A 1 159 ? -12.476 -3.615 1.675 1.00 86.25 159 SER A CA 1
ATOM 1301 C C . SER A 1 159 ? -12.822 -5.090 1.914 1.00 86.25 159 SER A C 1
ATOM 1303 O O . SER A 1 159 ? -13.202 -5.478 3.022 1.00 86.25 159 SER A O 1
ATOM 1305 N N . VAL A 1 160 ? -12.604 -5.939 0.905 1.00 83.50 160 VAL A N 1
ATOM 1306 C CA . VAL A 1 160 ? -12.805 -7.393 1.012 1.00 83.50 160 VAL A CA 1
ATOM 1307 C C . VAL A 1 160 ? -11.794 -8.028 1.972 1.00 83.50 160 VAL A C 1
ATOM 1309 O O . VAL A 1 160 ? -12.151 -8.892 2.775 1.00 83.50 160 VAL A O 1
ATOM 1312 N N . ALA A 1 161 ? -10.539 -7.577 1.939 1.00 82.19 161 ALA A N 1
ATOM 1313 C CA . ALA A 1 161 ? -9.488 -8.062 2.826 1.00 82.19 161 ALA A CA 1
ATOM 1314 C C . ALA A 1 161 ? -9.778 -7.744 4.303 1.00 82.19 161 ALA A C 1
ATOM 1316 O O . ALA A 1 161 ? -9.590 -8.616 5.152 1.00 82.19 161 ALA A O 1
ATOM 1317 N N . ILE A 1 162 ? -10.281 -6.543 4.619 1.00 83.25 162 ILE A N 1
ATOM 1318 C CA . ILE A 1 162 ? -10.728 -6.191 5.978 1.00 83.25 162 ILE A CA 1
ATOM 1319 C C . ILE A 1 162 ? -11.861 -7.116 6.420 1.00 83.25 162 ILE A C 1
ATOM 1321 O O . ILE A 1 162 ? -11.801 -7.676 7.516 1.00 83.25 162 ILE A O 1
ATOM 1325 N N . PHE A 1 163 ? -12.872 -7.305 5.570 1.00 82.31 163 PHE A N 1
ATOM 1326 C CA . PHE A 1 163 ? -14.009 -8.167 5.886 1.00 82.31 163 PHE A CA 1
ATOM 1327 C C . PHE A 1 163 ? -13.561 -9.599 6.209 1.00 82.31 163 PHE A C 1
ATOM 1329 O O . PHE A 1 163 ? -13.906 -10.153 7.255 1.00 82.31 163 PHE A O 1
ATOM 1336 N N . GLY A 1 164 ? -12.708 -10.169 5.358 1.00 76.38 164 GLY A N 1
ATOM 1337 C CA . GLY A 1 164 ? -12.137 -11.494 5.568 1.00 76.38 164 GLY A CA 1
ATOM 1338 C C . GLY A 1 164 ? -11.282 -11.602 6.835 1.00 76.38 164 GLY A C 1
ATOM 1339 O O . GLY A 1 164 ? -11.339 -12.604 7.555 1.00 76.38 164 GLY A O 1
ATOM 1340 N N . ALA A 1 165 ? -10.524 -10.555 7.159 1.00 76.94 165 ALA A N 1
ATOM 1341 C CA . ALA A 1 165 ? -9.683 -10.530 8.347 1.00 76.94 165 ALA A CA 1
ATOM 1342 C C . ALA A 1 165 ? -10.488 -10.518 9.656 1.00 76.94 165 ALA A C 1
ATOM 1344 O O . ALA A 1 165 ? -10.071 -11.151 10.624 1.00 76.94 165 ALA A O 1
ATOM 1345 N N . VAL A 1 166 ? -11.655 -9.865 9.670 1.00 76.81 166 VAL A N 1
ATOM 1346 C CA . VAL A 1 166 ? -12.567 -9.846 10.826 1.00 76.81 166 VAL A CA 1
ATOM 1347 C C . VAL A 1 166 ? -13.373 -11.145 10.939 1.00 76.81 166 VAL A C 1
ATOM 1349 O O . VAL A 1 166 ? -13.591 -11.637 12.046 1.00 76.81 166 VAL A O 1
ATOM 1352 N N . PHE A 1 167 ? -13.816 -11.713 9.814 1.00 77.12 167 PHE A N 1
ATOM 1353 C CA . PHE A 1 167 ? -14.701 -12.881 9.811 1.00 77.12 167 PHE A CA 1
ATOM 1354 C C . PHE A 1 167 ? -13.977 -14.185 10.177 1.00 77.12 167 PHE A C 1
ATOM 1356 O O . PHE A 1 167 ? -14.461 -14.986 10.983 1.00 77.12 167 PHE A O 1
ATOM 1363 N N . PHE A 1 168 ? -12.797 -14.423 9.603 1.00 73.62 168 PHE A N 1
ATOM 1364 C CA . PHE A 1 168 ? -12.036 -15.638 9.879 1.00 73.62 168 PHE A CA 1
ATOM 1365 C C . PHE A 1 168 ? -11.188 -15.472 11.143 1.00 73.62 168 PHE A C 1
ATOM 1367 O O . PHE A 1 168 ? -10.658 -14.405 11.389 1.00 73.62 168 PHE A O 1
ATOM 1374 N N . ARG A 1 169 ? -11.023 -16.527 11.956 1.00 63.53 169 ARG A N 1
ATOM 1375 C CA . ARG A 1 169 ? -10.168 -16.494 13.171 1.00 63.53 169 ARG A CA 1
ATOM 1376 C C . ARG A 1 169 ? -8.726 -16.959 12.944 1.00 63.53 169 ARG A C 1
ATOM 1378 O O . ARG A 1 169 ? -7.853 -16.687 13.754 1.00 63.53 169 ARG A O 1
ATOM 1385 N N . LYS A 1 170 ? -8.491 -17.743 11.891 1.00 64.00 170 LYS A N 1
ATOM 1386 C CA . LYS A 1 170 ? -7.184 -18.306 11.515 1.00 64.00 170 LYS A CA 1
ATOM 1387 C C . LYS A 1 170 ? -7.106 -18.383 10.001 1.00 64.00 170 LYS A C 1
ATOM 1389 O O . LYS A 1 170 ? -8.132 -18.650 9.372 1.00 64.00 170 LYS A O 1
ATOM 1394 N N . MET A 1 171 ? -5.896 -18.255 9.452 1.00 65.69 171 MET A N 1
ATOM 1395 C CA . MET A 1 171 ? -5.636 -18.351 8.008 1.00 65.69 171 MET A CA 1
ATOM 1396 C C . MET A 1 171 ? -6.480 -17.341 7.213 1.00 65.69 171 MET A C 1
ATOM 1398 O O . MET A 1 171 ? -7.085 -17.695 6.204 1.00 65.69 171 MET A O 1
ATOM 1402 N N . HIS A 1 172 ? -6.558 -16.098 7.705 1.00 71.94 172 HIS A N 1
ATOM 1403 C CA . HIS A 1 172 ? -7.458 -15.060 7.189 1.00 71.94 172 HIS A CA 1
ATOM 1404 C C . HIS A 1 172 ? -7.345 -14.900 5.671 1.00 71.94 172 HIS A C 1
ATOM 1406 O O . HIS A 1 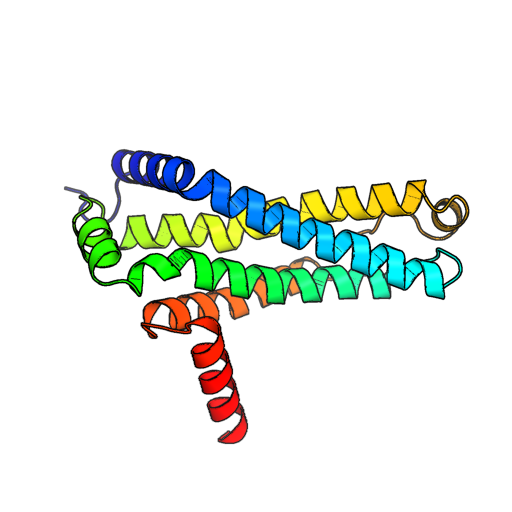172 ? -8.346 -15.007 4.971 1.00 71.94 172 HIS A O 1
ATOM 1412 N N . PHE A 1 173 ? -6.124 -14.737 5.156 1.00 65.88 173 PHE A N 1
ATOM 1413 C CA . PHE A 1 173 ? -5.880 -14.560 3.725 1.00 65.88 173 PHE A CA 1
ATOM 1414 C C . PHE A 1 173 ? -6.368 -15.754 2.889 1.00 65.88 173 PHE A C 1
ATOM 1416 O O . PHE A 1 173 ? -7.146 -15.579 1.956 1.00 65.88 173 PHE A O 1
ATOM 1423 N N . ILE A 1 174 ? -5.988 -16.976 3.276 1.00 73.75 174 ILE A N 1
ATOM 1424 C CA . ILE A 1 174 ? -6.314 -18.205 2.534 1.00 73.75 174 ILE A CA 1
ATOM 1425 C C . ILE A 1 174 ? -7.822 -18.460 2.521 1.00 73.75 174 ILE A C 1
ATOM 1427 O O . ILE A 1 174 ? -8.385 -18.767 1.476 1.00 73.75 174 ILE A O 1
ATOM 1431 N N . LYS A 1 175 ? -8.497 -18.291 3.663 1.00 74.81 175 LYS A N 1
ATOM 1432 C CA . LYS A 1 175 ? -9.947 -18.505 3.745 1.00 74.81 175 LYS A CA 1
ATOM 1433 C C . LYS A 1 175 ? -10.733 -17.445 2.985 1.00 74.81 175 LYS A C 1
ATOM 1435 O O . LYS A 1 175 ? -11.714 -17.781 2.338 1.00 74.81 175 LYS A O 1
ATOM 1440 N N . THR A 1 176 ? -10.272 -16.196 3.006 1.00 77.31 176 THR A N 1
ATOM 1441 C CA . THR A 1 176 ? -10.901 -15.113 2.238 1.00 77.31 176 THR A CA 1
ATOM 1442 C C . THR A 1 176 ? -10.768 -15.362 0.740 1.00 77.31 176 THR A C 1
ATOM 1444 O O . THR A 1 176 ? -11.764 -15.300 0.026 1.00 77.31 176 THR A O 1
ATOM 1447 N N . ALA A 1 177 ? -9.571 -15.729 0.270 1.00 74.38 177 ALA A N 1
ATOM 1448 C CA . ALA A 1 177 ? -9.349 -16.091 -1.127 1.00 74.38 177 ALA A CA 1
ATOM 1449 C C . ALA A 1 177 ? -10.208 -17.297 -1.550 1.00 74.38 177 ALA A C 1
ATOM 1451 O O . ALA A 1 177 ? -10.841 -17.259 -2.602 1.00 74.38 177 ALA A O 1
ATOM 1452 N N . PHE A 1 178 ? -10.293 -18.331 -0.705 1.00 78.56 178 PHE A N 1
ATOM 1453 C CA . PHE A 1 178 ? -11.118 -19.510 -0.970 1.00 78.56 178 PHE A CA 1
ATOM 1454 C C . PHE A 1 178 ? -12.616 -19.181 -1.031 1.00 78.56 178 PHE A C 1
ATOM 1456 O O . PHE A 1 178 ? -13.306 -19.638 -1.935 1.00 78.56 178 PHE A O 1
ATOM 1463 N N . SER A 1 179 ? -13.129 -18.346 -0.123 1.00 74.75 179 SER A N 1
ATOM 1464 C CA . SER A 1 179 ? -14.534 -17.921 -0.151 1.00 74.75 179 SER A CA 1
ATOM 1465 C C . SER A 1 179 ? -14.879 -17.107 -1.397 1.00 74.75 179 SER A C 1
ATOM 1467 O O . SER A 1 179 ? -15.943 -17.317 -1.971 1.00 74.75 179 SER A O 1
ATOM 1469 N N . ILE A 1 180 ? -13.984 -16.220 -1.842 1.00 77.12 180 ILE A N 1
ATOM 1470 C CA . ILE A 1 180 ? -14.168 -15.477 -3.098 1.00 77.12 180 ILE A CA 1
ATOM 1471 C C . ILE A 1 180 ? -14.170 -16.440 -4.288 1.00 77.12 180 ILE A C 1
ATOM 1473 O O . ILE A 1 180 ? -15.028 -16.331 -5.157 1.00 77.12 180 ILE A O 1
ATOM 1477 N N . PHE A 1 181 ? -13.247 -17.405 -4.313 1.00 80.50 181 PHE A N 1
ATOM 1478 C CA . PHE A 1 181 ? -13.164 -18.402 -5.379 1.00 80.50 181 PHE A CA 1
ATOM 1479 C C . PHE A 1 181 ? -14.450 -19.235 -5.505 1.00 80.50 181 PHE A C 1
ATOM 1481 O O . PHE A 1 181 ? -14.971 -19.395 -6.607 1.00 80.50 181 PHE A O 1
ATOM 1488 N N . VAL A 1 182 ? -14.994 -19.712 -4.380 1.00 82.50 182 VAL A N 1
ATOM 1489 C CA . VAL A 1 182 ? -16.270 -20.449 -4.345 1.00 82.50 182 VAL A CA 1
ATOM 1490 C C . VAL A 1 182 ? -17.431 -19.570 -4.819 1.00 82.50 182 VAL A C 1
ATOM 1492 O O . VAL A 1 182 ? -18.282 -20.026 -5.571 1.00 82.50 182 VAL A O 1
ATOM 1495 N N . LEU A 1 183 ? -17.461 -18.295 -4.425 1.00 82.19 183 LEU A N 1
ATOM 1496 C CA . LEU A 1 183 ? -18.524 -17.380 -4.839 1.00 82.19 183 LEU A CA 1
ATOM 1497 C C . LEU A 1 183 ? -18.491 -17.115 -6.350 1.00 82.19 183 LEU A C 1
ATOM 1499 O O . LEU A 1 183 ? -19.537 -17.144 -6.985 1.00 82.19 183 LEU A O 1
ATOM 1503 N N . ILE A 1 184 ? -17.303 -16.923 -6.931 1.00 81.69 184 ILE A N 1
ATOM 1504 C CA . ILE A 1 184 ? -17.133 -16.732 -8.382 1.00 81.69 184 ILE A CA 1
ATOM 1505 C C . ILE A 1 184 ? -17.533 -17.982 -9.177 1.00 81.69 184 ILE A C 1
ATOM 1507 O O . ILE A 1 184 ? -17.995 -17.849 -10.298 1.00 81.69 184 ILE A O 1
ATOM 1511 N N . THR A 1 185 ? -17.340 -19.185 -8.633 1.00 79.06 185 THR A N 1
ATOM 1512 C CA . THR A 1 185 ? -17.663 -20.439 -9.343 1.00 79.06 185 THR A CA 1
ATOM 1513 C C . THR A 1 185 ? -19.141 -20.823 -9.281 1.00 79.06 185 THR A C 1
ATOM 1515 O O . THR A 1 185 ? -19.578 -21.641 -10.085 1.00 79.06 185 THR A O 1
ATOM 1518 N N . ILE A 1 186 ? -19.900 -20.272 -8.330 1.00 85.50 186 ILE A N 1
ATOM 1519 C CA . ILE A 1 186 ? -21.341 -20.529 -8.173 1.00 85.50 186 ILE A CA 1
ATOM 1520 C C . ILE A 1 186 ? -22.194 -19.557 -9.008 1.00 85.50 186 ILE A C 1
ATOM 1522 O O . ILE A 1 186 ? -23.321 -19.902 -9.362 1.00 85.50 186 ILE A O 1
ATOM 1526 N N . VAL A 1 187 ? -21.678 -18.355 -9.283 1.00 69.69 187 VAL A N 1
ATOM 1527 C CA . VAL A 1 187 ? -22.321 -17.310 -10.104 1.00 69.69 187 VAL A CA 1
ATOM 1528 C C . VAL A 1 187 ? -22.057 -17.559 -11.583 1.00 69.69 187 VAL A C 1
ATOM 1530 O O . VAL A 1 187 ? -23.021 -17.410 -12.365 1.00 69.69 187 VAL A O 1
#

Sequence (187 aa):
MNNVFSLRRFTQLFVSHSVANYRMYLMSFSVLMGILFLGMVYAASLNKFYLSGSTRHMFFTILLFFGGALFTTGIFSHLGDKRKAIAYLMLPASNFEKLLVAWIYSLIIFPLLYTIGFYIVDFLLLTMSKRAFDQSGIMNFGEQFRYRTVLLSFAWIHSVAIFGAVFFRKMHFIKTAFSIFVLITIV

Foldseek 3Di:
DPPQDDPVLLVVVLVVLCVVCVVVVVVLVVVLLVCLLVVLCVVCVVVVLADDLVNLLVSLLVSLQVSLLVLLLVSLLLCLDPVSVVVVVPRPHDPNSVVVSSCCVRLPVSNVVSVVSSQVSQVVSCVVPVVNVVVPPRRDCPDPNVVVVSSVVSVVSSVLSNVQSVPDSPPSSVVSVVVVVVVVVVD

pLDDT: mean 83.28, std 9.46, range [47.75, 95.0]

Radius of gyration: 19.29 Å; chains: 1; bounding box: 46×33×51 Å